Protein AF-A0A923PRS3-F1 (afdb_monomer_lite)

Sequence (356 aa):
NDYSNHDASLDAAHVAHFEGTARYLQSLGAPLGGLGLQAHISANPSPPANVVAVLDRYAALGLPVRITEFDVNTDDEELQADYTRDFLIALYSHPTVVGCQLWGFWENAHWIPKAASYRADWSEKPNARAYKALVLDQWRTRATGVTDGQGTWRARGFHGDYLATIEYNGQKFEQTFSLRAGVPAPIIRVPLTAPRLVNLSTRAAAGTGDATLIPGFVIDGAGPKRVLLRGVGRASRPSVLRAPSLAWSSLFAAATVASLPPIAAGTPAPRRRRRRSRVRRGSPARFPSRAAAGTVRSSFPSSPAPTLRPSRRSTVARASRSWKPTNSIKPAPRGCGISRRAHASGPARRWRFPDS

Radius of gyration: 38.93 Å; chains: 1; bounding box: 80×84×104 Å

Foldseek 3Di:
DDEPLQACVVPVPVVVVLLVVLVVCVVVVHPDQAAEYQAAAEQDGDQLVRSLVSLVVCVVSVHAYEHDAHFHQHPPLVCRQVCLLRNVVSLVPRPSYPYHDHNEAEQVPHPRSSRHQAYPVRDGTNNVVSCCCVPVNVQADDDDDAADPVRDDDDDHHFDKDWDWDDDPNDIDIDIDTDDPPDPDDDDDDPPDDDDDPDDDDDDDAADDVRHDDDDDDDDDDDDDDDDDDDDDDPDDPDGDPDDDDDDDDPDDPDDDDDDDDDPDDDDDDDDDPDDDDDDDDDDDDDDDDDDDDDDDDDDDDDDDDDDDDDDDDDDDDDDDDDDDDDDDDDDDDDDDDDDDDDDDPDDDDDDDDDD

Secondary structure (DSSP, 8-state):
-BSS-S-HHHHHHHHHHHHHHHHHHHHTT-----EEE--EE-SSPPPHHHHHHHHHHHHTTT--EEEEEEEE--S-HHHHHHHHHHHHHHHHH-TTEEEEEES-SBGGG-SSGGG-SB-TT-PBPHHHHHHIIIIIIITS--------TTS-------SEEEEEEEEETTEEEEEEEEE-TTSPPP-------PPP-----------SGGG---------SSS-------------STTS-SS-------SSTT---PPPPP---PPPPP------PPPPP-----------------------PPP--------------------------------------PPP--PPPPP-

pLDDT: mean 71.84, std 29.03, range [22.41, 98.81]

Structure (mmCIF, N/CA/C/O backbone):
data_AF-A0A923PRS3-F1
#
_entry.id   AF-A0A923PRS3-F1
#
loop_
_atom_site.group_PDB
_atom_site.id
_atom_site.type_symbol
_atom_site.label_atom_id
_atom_site.l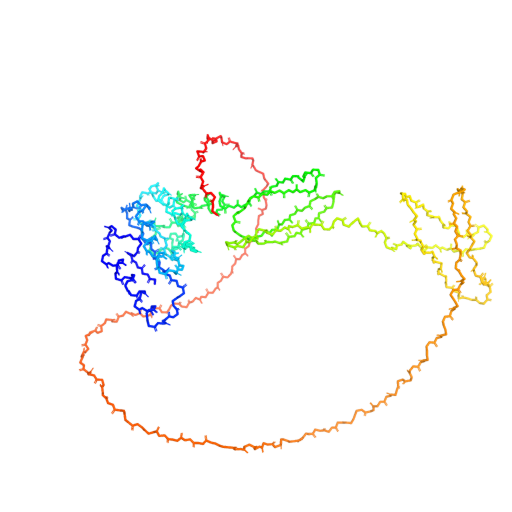abel_alt_id
_atom_site.label_comp_id
_atom_site.label_asym_id
_atom_site.label_entity_id
_atom_site.label_seq_id
_atom_site.pdbx_PDB_ins_code
_atom_site.Cartn_x
_atom_site.Cartn_y
_atom_site.Cartn_z
_atom_site.occupancy
_atom_site.B_iso_or_equiv
_atom_site.auth_seq_id
_atom_site.auth_comp_id
_atom_site.auth_asym_id
_atom_site.auth_atom_id
_atom_site.pdbx_PDB_model_num
ATOM 1 N N . ASN A 1 1 ? 10.122 -11.173 -11.405 1.00 97.19 1 ASN A N 1
ATOM 2 C CA . ASN A 1 1 ? 10.521 -9.826 -10.961 1.00 97.19 1 ASN A CA 1
ATOM 3 C C . ASN A 1 1 ? 11.437 -9.306 -12.034 1.00 97.19 1 ASN A C 1
ATOM 5 O O . ASN A 1 1 ? 12.369 -10.039 -12.337 1.00 97.19 1 ASN A O 1
ATOM 9 N N . ASP A 1 2 ? 11.139 -8.162 -12.635 1.00 97.12 2 ASP A N 1
ATOM 10 C CA . ASP A 1 2 ? 11.965 -7.627 -13.722 1.00 97.12 2 ASP A CA 1
ATOM 11 C C . ASP A 1 2 ? 11.939 -6.094 -13.764 1.00 97.12 2 ASP A C 1
ATOM 13 O O . ASP A 1 2 ? 11.055 -5.473 -13.160 1.00 97.12 2 ASP A O 1
ATOM 17 N N . TYR A 1 3 ? 12.914 -5.503 -14.456 1.00 93.88 3 TYR A N 1
ATOM 18 C CA . TYR A 1 3 ? 12.959 -4.071 -14.772 1.00 93.88 3 TYR A CA 1
ATOM 19 C C . TYR A 1 3 ? 12.203 -3.775 -16.072 1.00 93.88 3 TYR A C 1
ATOM 21 O O . TYR A 1 3 ? 11.805 -4.685 -16.785 1.00 93.88 3 TYR A O 1
ATOM 29 N N . SER A 1 4 ? 11.949 -2.493 -16.367 1.00 92.38 4 SER A N 1
ATOM 30 C CA . SER A 1 4 ? 11.306 -2.017 -17.614 1.00 92.38 4 SER A CA 1
ATOM 31 C C . SER A 1 4 ? 9.963 -2.665 -17.997 1.00 92.38 4 SER A C 1
ATOM 33 O O . SER A 1 4 ? 9.430 -2.421 -19.071 1.00 92.38 4 SER A O 1
ATOM 35 N N . ASN A 1 5 ? 9.358 -3.443 -17.104 1.00 96.25 5 ASN A N 1
ATOM 36 C CA . ASN A 1 5 ? 8.111 -4.166 -17.330 1.00 96.25 5 ASN A CA 1
ATOM 37 C C . ASN A 1 5 ? 6.885 -3.442 -16.743 1.00 96.25 5 ASN A C 1
ATOM 39 O O . ASN A 1 5 ? 5.822 -4.049 -16.628 1.00 96.25 5 ASN A O 1
ATOM 43 N N . HIS A 1 6 ? 7.043 -2.177 -16.344 1.00 94.88 6 HIS A N 1
ATOM 44 C CA . HIS A 1 6 ? 6.021 -1.342 -15.704 1.00 94.88 6 HIS A CA 1
ATOM 45 C C . HIS A 1 6 ? 5.465 -0.249 -16.628 1.00 94.88 6 HIS A C 1
ATOM 47 O O . HIS A 1 6 ? 4.501 0.405 -16.251 1.00 94.88 6 HIS A O 1
ATOM 53 N N . ASP A 1 7 ? 6.044 -0.050 -17.817 1.00 94.94 7 ASP A N 1
ATOM 54 C CA . ASP A 1 7 ? 5.587 0.941 -18.795 1.00 94.94 7 ASP A CA 1
ATOM 55 C C . ASP A 1 7 ? 5.865 0.472 -20.234 1.00 94.94 7 ASP A C 1
ATOM 57 O O . ASP A 1 7 ? 7.005 0.435 -20.698 1.00 94.94 7 ASP A O 1
ATOM 61 N N . ALA A 1 8 ? 4.799 0.147 -20.966 1.00 94.31 8 ALA A N 1
ATOM 62 C CA . ALA A 1 8 ? 4.892 -0.311 -22.350 1.00 94.31 8 ALA A CA 1
ATOM 63 C C . ALA A 1 8 ? 5.235 0.808 -23.349 1.00 94.31 8 ALA A C 1
ATOM 65 O O . ALA A 1 8 ? 5.623 0.506 -24.472 1.00 94.31 8 ALA A O 1
ATOM 66 N N . SER A 1 9 ? 5.102 2.084 -22.977 1.00 93.31 9 SER A N 1
ATOM 67 C CA . SER A 1 9 ? 5.490 3.203 -23.848 1.00 93.31 9 SER A CA 1
ATOM 68 C C . SER A 1 9 ? 7.008 3.352 -23.977 1.00 93.31 9 SER A C 1
ATOM 70 O O . SER A 1 9 ? 7.482 3.878 -24.982 1.00 93.31 9 SER A O 1
ATOM 72 N N . LEU A 1 10 ? 7.763 2.856 -22.990 1.00 90.94 10 LEU A N 1
ATOM 73 C CA . LEU A 1 10 ? 9.226 2.865 -22.990 1.00 90.94 10 LEU A CA 1
ATOM 74 C C . LEU A 1 10 ? 9.809 1.570 -23.562 1.00 90.94 10 LEU A C 1
ATOM 76 O O . LEU A 1 10 ? 10.793 1.623 -24.296 1.00 90.94 10 LEU A O 1
ATOM 80 N N . ASP A 1 11 ? 9.208 0.417 -23.245 1.00 93.69 11 ASP A N 1
ATOM 81 C CA . ASP A 1 11 ? 9.683 -0.888 -23.718 1.00 93.69 11 ASP A CA 1
ATOM 82 C C . ASP A 1 11 ? 8.534 -1.894 -23.923 1.00 93.69 11 ASP A C 1
ATOM 84 O O . ASP A 1 11 ? 8.330 -2.852 -23.169 1.00 93.69 11 ASP A O 1
ATOM 88 N N . ALA A 1 12 ? 7.745 -1.669 -24.977 1.00 96.75 12 ALA A N 1
ATOM 89 C CA . ALA A 1 12 ? 6.616 -2.532 -25.329 1.00 96.75 12 ALA A CA 1
ATOM 90 C C . ALA A 1 12 ? 7.031 -3.997 -25.549 1.00 96.75 12 ALA A C 1
ATOM 92 O O . ALA A 1 12 ? 6.284 -4.914 -25.198 1.00 96.75 12 ALA A O 1
ATOM 93 N N . ALA A 1 13 ? 8.213 -4.219 -26.136 1.00 97.75 13 ALA A N 1
ATOM 94 C CA . ALA A 1 13 ? 8.717 -5.554 -26.435 1.00 97.75 13 ALA A CA 1
ATOM 95 C C . ALA A 1 13 ? 9.037 -6.322 -25.149 1.00 97.75 13 ALA A C 1
ATOM 97 O O . ALA A 1 13 ? 8.646 -7.484 -25.021 1.00 97.75 13 ALA A O 1
ATOM 98 N N . HIS A 1 14 ? 9.681 -5.672 -24.177 1.00 97.56 14 HIS A N 1
ATOM 99 C CA . HIS A 1 14 ? 9.992 -6.288 -22.894 1.00 97.56 14 HIS A CA 1
ATOM 100 C C . HIS A 1 14 ? 8.732 -6.563 -22.062 1.00 97.56 14 HIS A C 1
ATOM 102 O O . HIS A 1 14 ? 8.579 -7.668 -21.541 1.00 97.56 14 HIS A O 1
ATOM 108 N N . VAL A 1 15 ? 7.773 -5.628 -22.012 1.00 98.06 15 VAL A N 1
ATOM 109 C CA . VAL A 1 15 ? 6.460 -5.853 -21.367 1.00 98.06 15 VAL A CA 1
ATOM 110 C C . VAL A 1 15 ? 5.739 -7.061 -21.978 1.00 98.06 15 VAL A C 1
ATOM 112 O O . VAL A 1 15 ? 5.260 -7.937 -21.253 1.00 98.06 15 VAL A O 1
ATOM 115 N N . ALA A 1 16 ? 5.690 -7.152 -23.311 1.00 98.12 16 ALA A N 1
ATOM 116 C CA . ALA A 1 16 ? 5.064 -8.277 -24.002 1.00 98.12 16 ALA A CA 1
ATOM 117 C C . ALA A 1 16 ? 5.805 -9.600 -23.748 1.00 98.12 16 ALA A C 1
ATOM 119 O O . ALA A 1 16 ? 5.168 -10.637 -23.554 1.00 98.12 16 ALA A O 1
ATOM 120 N N . HIS A 1 17 ? 7.139 -9.575 -23.713 1.00 98.38 17 HIS A N 1
ATOM 121 C CA . HIS A 1 17 ? 7.952 -10.750 -23.411 1.00 98.38 17 HIS A CA 1
ATOM 122 C C . HIS A 1 17 ? 7.736 -11.249 -21.975 1.00 98.38 17 HIS A C 1
ATOM 124 O O . HIS A 1 17 ? 7.559 -12.452 -21.758 1.00 98.38 17 HIS A O 1
ATOM 130 N N . PHE A 1 18 ? 7.694 -10.338 -21.001 1.00 98.56 18 PHE A N 1
ATOM 131 C CA . PHE A 1 18 ? 7.433 -10.653 -19.598 1.00 98.56 18 PHE A CA 1
ATOM 132 C C . PHE A 1 18 ? 6.049 -11.295 -19.417 1.00 98.56 18 PHE A C 1
ATOM 134 O O . PHE A 1 18 ? 5.923 -12.352 -18.793 1.00 98.56 18 PHE A O 1
ATOM 141 N N . GLU A 1 19 ? 5.013 -10.715 -20.033 1.00 98.19 19 GLU A N 1
ATOM 142 C CA . GLU A 1 19 ? 3.663 -11.285 -20.029 1.00 98.19 19 GLU A CA 1
ATOM 143 C C . GLU A 1 19 ? 3.611 -12.660 -20.709 1.00 98.19 19 GLU A C 1
ATOM 145 O O . GLU A 1 19 ? 3.045 -13.607 -20.160 1.00 98.19 19 GLU A O 1
ATOM 150 N N . GLY A 1 20 ? 4.212 -12.788 -21.896 1.00 98.31 20 GLY A N 1
ATOM 151 C CA . GLY A 1 20 ? 4.251 -14.040 -22.650 1.00 98.31 20 GLY A CA 1
ATOM 152 C C . GLY A 1 20 ? 4.929 -15.159 -21.863 1.00 98.31 20 GLY A C 1
ATOM 153 O O . GLY A 1 20 ? 4.434 -16.285 -21.833 1.00 98.31 20 GLY A O 1
ATOM 154 N N . THR A 1 21 ? 6.001 -14.830 -21.142 1.00 98.44 21 THR A N 1
ATOM 155 C CA . THR A 1 21 ? 6.686 -15.760 -20.238 1.00 98.44 21 THR A CA 1
ATOM 156 C C . THR A 1 21 ? 5.777 -16.196 -19.091 1.00 98.44 21 THR A C 1
ATOM 158 O O . THR A 1 21 ? 5.697 -17.388 -18.796 1.00 98.44 21 THR A O 1
ATOM 161 N N . ALA A 1 22 ? 5.036 -15.271 -18.471 1.00 98.19 22 ALA A N 1
ATOM 162 C CA . ALA A 1 22 ? 4.077 -15.618 -17.423 1.00 98.19 22 ALA A CA 1
ATOM 163 C C . ALA A 1 22 ? 2.973 -16.556 -17.945 1.00 98.19 22 ALA A C 1
ATOM 165 O O . ALA A 1 22 ? 2.691 -17.577 -17.314 1.00 98.19 22 ALA A O 1
ATOM 166 N N . ARG A 1 23 ? 2.408 -16.272 -19.129 1.00 98.25 23 ARG A N 1
ATOM 167 C CA . ARG A 1 23 ? 1.399 -17.135 -19.774 1.00 98.25 23 ARG A CA 1
ATOM 168 C C . ARG A 1 23 ? 1.949 -18.517 -20.109 1.00 98.25 23 ARG A C 1
ATOM 170 O O . ARG A 1 23 ? 1.272 -19.511 -19.867 1.00 98.25 23 ARG A O 1
ATOM 177 N N . TYR A 1 24 ? 3.169 -18.586 -20.638 1.00 98.44 24 TYR A N 1
ATOM 178 C CA . TYR A 1 24 ? 3.846 -19.846 -20.943 1.00 98.44 24 TYR A CA 1
ATOM 179 C C . TYR A 1 24 ? 4.050 -20.703 -19.687 1.00 98.44 24 TYR A C 1
ATOM 181 O O . TYR A 1 24 ? 3.777 -21.898 -19.684 1.00 98.44 24 TYR A O 1
ATOM 189 N N . LEU A 1 25 ? 4.471 -20.093 -18.580 1.00 98.25 25 LEU A N 1
ATOM 190 C CA . LEU A 1 25 ? 4.619 -20.807 -17.314 1.00 98.25 25 LEU A CA 1
ATOM 191 C C . LEU A 1 25 ? 3.262 -21.281 -16.766 1.00 98.25 25 LEU A C 1
ATOM 193 O O . LEU A 1 25 ? 3.157 -22.422 -16.318 1.00 98.25 25 LEU A O 1
ATOM 197 N N . GLN A 1 26 ? 2.212 -20.455 -16.848 1.00 97.69 26 GLN A N 1
ATOM 198 C CA . GLN A 1 26 ? 0.854 -20.861 -16.463 1.00 97.69 26 GLN A CA 1
ATOM 199 C C . GLN A 1 26 ? 0.325 -22.017 -17.322 1.00 97.69 26 GLN A C 1
ATOM 201 O O . GLN A 1 26 ? -0.286 -22.935 -16.778 1.00 97.69 26 GLN A O 1
ATOM 206 N N . SER A 1 27 ? 0.576 -22.017 -18.637 1.00 98.06 27 SER A N 1
ATOM 207 C CA . SER A 1 27 ? 0.103 -23.085 -19.530 1.00 98.06 27 SER A CA 1
ATOM 208 C C . SER A 1 27 ? 0.769 -24.435 -19.253 1.00 98.06 27 SER A C 1
ATOM 210 O O . SER A 1 27 ? 0.159 -25.477 -19.482 1.00 98.06 27 SER A O 1
ATOM 212 N N . LEU A 1 28 ? 1.981 -24.425 -18.692 1.00 98.31 28 LEU A N 1
ATOM 213 C CA . LEU A 1 28 ? 2.674 -25.617 -18.199 1.00 98.31 28 LEU A CA 1
ATOM 214 C C . LEU A 1 28 ? 2.292 -26.005 -16.758 1.00 98.31 28 LEU A C 1
ATOM 216 O O . LEU A 1 28 ? 2.852 -26.955 -16.213 1.00 98.31 28 LEU A O 1
ATOM 220 N N . GLY A 1 29 ? 1.362 -25.286 -16.122 1.00 97.56 29 GLY A N 1
ATOM 221 C CA . GLY A 1 29 ? 0.921 -25.554 -14.752 1.00 97.56 29 GLY A CA 1
ATOM 222 C C . GLY A 1 29 ? 1.908 -25.105 -13.670 1.00 97.56 29 GLY A C 1
ATOM 223 O O . GLY A 1 29 ? 1.841 -25.597 -12.542 1.00 97.56 29 GLY A O 1
ATOM 224 N N . ALA A 1 30 ? 2.834 -24.190 -13.979 1.00 97.88 30 ALA A N 1
ATOM 225 C CA . ALA A 1 30 ? 3.758 -23.662 -12.981 1.00 97.88 30 ALA A CA 1
ATOM 226 C C . ALA A 1 30 ? 3.004 -22.844 -11.908 1.00 97.88 30 ALA A C 1
ATOM 228 O O . ALA A 1 30 ? 2.142 -22.026 -12.248 1.00 97.88 30 ALA A O 1
ATOM 229 N N . PRO A 1 31 ? 3.343 -22.994 -10.614 1.00 96.75 31 PRO A N 1
ATOM 230 C CA . PRO A 1 31 ? 2.650 -22.314 -9.522 1.00 96.75 31 PRO A CA 1
ATOM 231 C C . PRO A 1 31 ? 3.129 -20.860 -9.369 1.00 96.75 31 PRO A C 1
ATOM 233 O O . PRO A 1 31 ? 3.818 -20.511 -8.408 1.00 96.75 31 PRO A O 1
ATOM 236 N N . LEU A 1 32 ? 2.794 -19.993 -10.327 1.00 96.88 32 LEU A N 1
ATOM 237 C CA . LEU A 1 32 ? 3.113 -18.568 -10.234 1.00 96.88 32 LEU A CA 1
ATOM 238 C C . LEU A 1 32 ? 2.287 -17.898 -9.131 1.00 96.88 32 LEU A C 1
ATOM 240 O O . LEU A 1 32 ? 1.062 -17.887 -9.177 1.00 96.88 32 LEU A O 1
ATOM 244 N N . GLY A 1 33 ? 2.974 -17.309 -8.150 1.00 96.31 33 GLY A N 1
ATOM 245 C CA . GLY A 1 33 ? 2.336 -16.609 -7.030 1.00 96.31 33 GLY A CA 1
ATOM 246 C C . GLY A 1 33 ? 2.048 -15.126 -7.275 1.00 96.31 33 GLY A C 1
ATOM 247 O O . GLY A 1 33 ? 1.329 -14.521 -6.487 1.00 96.31 33 GLY A O 1
ATOM 248 N N . GLY A 1 34 ? 2.618 -14.522 -8.322 1.00 97.56 34 GLY A N 1
ATOM 249 C CA . GLY A 1 34 ? 2.466 -13.096 -8.608 1.00 97.56 34 GLY A CA 1
ATOM 250 C C . GLY A 1 34 ? 3.504 -12.552 -9.586 1.00 97.56 34 GLY A C 1
ATOM 251 O O . GLY A 1 34 ? 4.453 -13.243 -9.964 1.00 97.56 34 GLY A O 1
ATOM 252 N N . LEU A 1 35 ? 3.328 -11.291 -9.970 1.00 98.50 35 LEU A N 1
ATOM 253 C CA . LEU A 1 35 ? 4.202 -10.557 -10.882 1.00 98.50 35 LEU A CA 1
ATOM 254 C C . LEU A 1 35 ? 4.944 -9.463 -10.111 1.00 98.50 35 LEU A C 1
ATOM 256 O O . LEU A 1 35 ? 4.343 -8.716 -9.342 1.00 98.50 35 LEU A O 1
ATOM 260 N N . GLY A 1 36 ? 6.259 -9.384 -10.310 1.00 98.44 36 GLY A N 1
ATOM 261 C CA . GLY A 1 36 ? 7.111 -8.366 -9.693 1.00 98.44 36 GLY A CA 1
ATOM 262 C C . GLY A 1 36 ? 7.570 -7.351 -10.729 1.00 98.44 36 GLY A C 1
ATOM 263 O O . GLY A 1 36 ? 8.185 -7.748 -11.723 1.00 98.44 36 GLY A O 1
ATOM 264 N N . LEU A 1 37 ? 7.274 -6.080 -10.484 1.00 98.31 37 LEU A N 1
ATOM 265 C CA . LEU A 1 37 ? 7.718 -4.948 -11.290 1.00 98.31 37 LEU A CA 1
ATOM 266 C C . LEU A 1 37 ? 8.675 -4.134 -10.423 1.00 98.31 37 LEU A C 1
ATOM 268 O O . LEU A 1 37 ? 8.259 -3.619 -9.384 1.00 98.31 37 LEU A O 1
ATOM 272 N N . GLN A 1 38 ? 9.938 -4.017 -10.830 1.00 97.69 38 GLN A N 1
ATOM 273 C CA . GLN A 1 38 ? 10.924 -3.269 -10.045 1.00 97.69 38 GLN A CA 1
ATOM 274 C C . GLN A 1 38 ? 10.532 -1.797 -9.924 1.00 97.69 38 GLN A C 1
ATOM 276 O O . GLN A 1 38 ? 10.493 -1.266 -8.822 1.00 97.69 38 GLN A O 1
ATOM 281 N N . ALA A 1 39 ? 10.121 -1.188 -11.041 1.00 97.12 39 ALA A N 1
ATOM 282 C CA . ALA A 1 39 ? 9.738 0.222 -11.126 1.00 97.12 39 ALA A CA 1
ATOM 283 C C . ALA A 1 39 ? 10.853 1.197 -10.701 1.00 97.12 39 ALA A C 1
ATOM 285 O O . ALA A 1 39 ? 10.609 2.155 -9.972 1.00 97.12 39 ALA A O 1
ATOM 286 N N . HIS A 1 40 ? 12.066 0.971 -11.207 1.00 96.81 40 HIS A N 1
ATOM 287 C CA . HIS A 1 40 ? 13.117 1.985 -11.211 1.00 96.81 40 HIS A CA 1
ATOM 288 C C . HIS A 1 40 ? 12.779 3.075 -12.226 1.00 96.81 40 HIS A C 1
ATOM 290 O O . HIS A 1 40 ? 12.839 2.847 -13.437 1.00 96.81 40 HIS A O 1
ATOM 296 N N . ILE A 1 41 ? 12.402 4.254 -11.738 1.00 96.50 41 ILE A N 1
ATOM 297 C CA . ILE A 1 41 ? 11.946 5.357 -12.581 1.00 96.50 41 ILE A CA 1
ATOM 298 C C . ILE A 1 41 ? 13.127 6.253 -12.941 1.00 96.50 41 ILE A C 1
ATOM 300 O O . ILE A 1 41 ? 13.915 6.661 -12.085 1.00 96.50 41 ILE A O 1
ATOM 304 N N . SER A 1 42 ? 13.255 6.569 -14.228 1.00 92.94 42 SER A N 1
ATOM 305 C CA . SER A 1 42 ? 14.331 7.423 -14.734 1.00 92.94 42 SER A CA 1
ATOM 306 C C . SER A 1 42 ? 14.119 8.909 -14.399 1.00 92.94 42 SER A C 1
ATOM 308 O O . SER A 1 42 ? 13.081 9.302 -13.867 1.00 92.94 42 SER A O 1
ATOM 310 N N . ALA A 1 43 ? 15.089 9.751 -14.765 1.00 92.25 43 ALA A N 1
ATOM 311 C CA . ALA A 1 43 ? 14.998 11.205 -14.605 1.00 92.25 43 ALA A CA 1
ATOM 312 C C . ALA A 1 43 ? 13.846 11.842 -15.403 1.00 92.25 43 ALA A C 1
ATOM 314 O O . ALA A 1 43 ? 13.393 12.927 -15.049 1.00 92.25 43 ALA A O 1
ATOM 315 N N . ASN A 1 44 ? 13.363 11.156 -16.445 1.00 90.19 44 ASN A N 1
ATOM 316 C CA . ASN A 1 44 ? 12.240 11.572 -17.278 1.00 90.19 44 ASN A CA 1
ATOM 317 C C . ASN A 1 44 ? 11.083 10.585 -17.069 1.00 90.19 44 ASN A C 1
ATOM 319 O O . ASN A 1 44 ? 10.936 9.638 -17.847 1.00 90.19 44 ASN A O 1
ATOM 323 N N . PRO A 1 45 ? 10.313 10.729 -15.981 1.00 91.75 45 PRO A N 1
ATOM 324 C CA . PRO A 1 45 ? 9.271 9.777 -15.653 1.00 91.75 45 PRO A CA 1
ATOM 325 C C . PRO A 1 45 ? 8.102 9.863 -16.642 1.00 91.75 45 PRO A C 1
ATOM 327 O O . PRO A 1 45 ? 7.560 10.940 -16.894 1.00 91.75 45 PRO A O 1
ATOM 330 N N . SER A 1 46 ? 7.662 8.716 -17.155 1.00 91.38 46 SER A N 1
ATOM 331 C CA . SER A 1 46 ? 6.408 8.625 -17.904 1.00 91.38 46 SER A CA 1
ATOM 332 C C . SER A 1 46 ? 5.197 8.841 -16.996 1.00 91.38 46 SER A C 1
ATOM 334 O O . SER A 1 46 ? 5.253 8.460 -15.823 1.00 91.38 46 SER A O 1
ATOM 336 N N . PRO A 1 47 ? 4.066 9.356 -17.512 1.00 94.81 47 PRO A N 1
ATOM 337 C CA . PRO A 1 47 ? 2.851 9.540 -16.725 1.00 94.81 47 PRO A CA 1
ATOM 338 C C . PRO A 1 47 ? 2.421 8.254 -15.994 1.00 94.81 47 PRO A C 1
ATOM 340 O O . PRO A 1 47 ? 2.405 7.189 -16.616 1.00 94.81 47 PRO A O 1
ATOM 343 N N . PRO A 1 48 ? 1.977 8.322 -14.722 1.00 96.19 48 PRO A N 1
ATOM 344 C CA . PRO A 1 48 ? 1.502 7.142 -13.989 1.00 96.19 48 PRO A CA 1
ATOM 345 C C . PRO A 1 48 ? 0.360 6.383 -14.685 1.00 96.19 48 PRO A C 1
ATOM 347 O O . PRO A 1 48 ? 0.195 5.187 -14.468 1.00 96.19 48 PRO A O 1
ATOM 350 N N . ALA A 1 49 ? -0.397 7.044 -15.567 1.00 96.69 49 ALA A N 1
ATOM 351 C CA . ALA A 1 49 ? -1.414 6.404 -16.401 1.00 96.69 49 ALA A CA 1
ATOM 352 C C . ALA A 1 49 ? -0.849 5.282 -17.296 1.00 96.69 49 ALA A C 1
ATOM 354 O O . ALA A 1 49 ? -1.529 4.284 -17.521 1.00 96.69 49 ALA A O 1
ATOM 355 N N . ASN A 1 50 ? 0.402 5.396 -17.755 1.00 96.81 50 ASN A N 1
ATOM 356 C CA . ASN A 1 50 ? 1.046 4.344 -18.543 1.00 96.81 50 ASN A CA 1
ATOM 357 C C . ASN A 1 50 ? 1.288 3.087 -17.697 1.00 96.81 50 ASN A C 1
ATOM 359 O O . ASN A 1 50 ? 1.117 1.966 -18.173 1.00 96.81 50 ASN A O 1
ATOM 363 N N . VAL A 1 51 ? 1.624 3.281 -16.419 1.00 96.38 51 VAL A N 1
ATOM 364 C CA . VAL A 1 51 ? 1.789 2.193 -15.450 1.00 96.38 51 VAL A CA 1
ATOM 365 C C . VAL A 1 51 ? 0.450 1.516 -15.191 1.00 96.38 51 VAL A C 1
ATOM 367 O O . VAL A 1 51 ? 0.375 0.292 -15.221 1.00 96.38 51 VAL A O 1
ATOM 370 N N . VAL A 1 52 ? -0.625 2.294 -15.019 1.00 97.94 52 VAL A N 1
ATOM 371 C CA . VAL A 1 52 ? -1.991 1.755 -14.886 1.00 97.94 52 VAL A CA 1
ATOM 372 C C . VAL A 1 52 ? -2.369 0.903 -16.099 1.00 97.94 52 VAL A C 1
ATOM 374 O O . VAL A 1 52 ? -2.817 -0.222 -15.915 1.00 97.94 52 VAL A O 1
ATOM 377 N N . ALA A 1 53 ? -2.086 1.355 -17.323 1.00 97.88 53 ALA A N 1
ATOM 378 C CA . ALA A 1 53 ? -2.371 0.574 -18.529 1.00 97.88 53 ALA A CA 1
ATOM 379 C C . ALA A 1 53 ? -1.612 -0.771 -18.576 1.00 97.88 53 ALA A C 1
ATOM 381 O O . ALA A 1 53 ? -2.138 -1.779 -19.054 1.00 97.88 53 ALA A O 1
ATOM 382 N N . VAL A 1 54 ? -0.378 -0.821 -18.061 1.00 97.81 54 VAL A N 1
ATOM 383 C CA . VAL A 1 54 ? 0.371 -2.082 -17.917 1.00 97.81 54 VAL A CA 1
ATOM 384 C C . VAL A 1 54 ? -0.219 -2.964 -16.812 1.00 97.81 54 VAL A C 1
ATOM 386 O O . VAL A 1 54 ? -0.290 -4.183 -16.975 1.00 97.81 54 VAL A O 1
ATOM 389 N N . LEU A 1 55 ? -0.685 -2.378 -15.707 1.00 98.06 55 LEU A N 1
ATOM 390 C CA . LEU A 1 55 ? -1.375 -3.119 -14.650 1.00 98.06 55 LEU A CA 1
ATOM 391 C C . LEU A 1 55 ? -2.692 -3.733 -15.148 1.00 98.06 55 LEU A C 1
ATOM 393 O O . LEU A 1 55 ? -2.939 -4.905 -14.858 1.00 98.06 55 LEU A O 1
ATOM 397 N N . ASP A 1 56 ? -3.472 -3.002 -15.951 1.00 98.00 56 ASP A N 1
ATOM 398 C CA . ASP A 1 56 ? -4.688 -3.500 -16.607 1.00 98.00 56 ASP A CA 1
ATOM 399 C C . ASP A 1 56 ? -4.362 -4.687 -17.526 1.00 98.00 56 ASP A C 1
ATOM 401 O O . ASP A 1 56 ? -5.025 -5.727 -17.495 1.00 98.00 56 ASP A O 1
ATOM 405 N N . ARG A 1 57 ? -3.277 -4.576 -18.304 1.00 97.44 57 ARG A N 1
ATOM 406 C CA . ARG A 1 57 ? -2.777 -5.663 -19.156 1.00 97.44 57 ARG A CA 1
ATOM 407 C C . ARG A 1 57 ? -2.428 -6.910 -18.340 1.00 97.44 57 ARG A C 1
ATOM 409 O O . ARG A 1 57 ? -2.821 -8.018 -18.703 1.00 97.44 57 ARG A O 1
ATOM 416 N N . TYR A 1 58 ? -1.714 -6.749 -17.228 1.00 98.06 58 TYR A N 1
ATOM 417 C CA . TYR A 1 58 ? -1.340 -7.866 -16.358 1.00 98.06 58 TYR A CA 1
ATOM 418 C C . TYR A 1 58 ? -2.506 -8.423 -15.535 1.00 98.06 58 TYR A C 1
ATOM 420 O O . TYR A 1 58 ? -2.457 -9.592 -15.146 1.00 98.06 58 TYR A O 1
ATOM 428 N N . ALA A 1 59 ? -3.581 -7.660 -15.318 1.00 97.31 59 ALA A N 1
ATOM 429 C CA . ALA A 1 59 ? -4.780 -8.148 -14.639 1.00 97.31 59 ALA A CA 1
ATOM 430 C C . ALA A 1 59 ? -5.400 -9.365 -15.343 1.00 97.31 59 ALA A C 1
ATOM 432 O O . ALA A 1 59 ? -5.899 -10.275 -14.681 1.00 97.31 59 ALA A O 1
ATOM 433 N N . ALA A 1 60 ? -5.271 -9.444 -16.672 1.00 96.25 60 ALA A N 1
ATOM 434 C CA . ALA A 1 60 ? -5.722 -10.578 -17.477 1.00 96.25 60 ALA A CA 1
ATOM 435 C C . ALA A 1 60 ? -5.006 -11.909 -17.162 1.00 96.25 60 ALA A C 1
ATOM 437 O O . ALA A 1 60 ? -5.415 -12.957 -17.662 1.00 96.25 60 ALA A O 1
ATOM 438 N N . LEU A 1 61 ? -3.929 -11.889 -16.368 1.00 97.12 61 LEU A N 1
ATOM 439 C CA . LEU A 1 61 ? -3.226 -13.090 -15.907 1.00 97.12 61 LEU A CA 1
ATOM 440 C C . LEU A 1 61 ? -3.819 -13.670 -14.615 1.00 97.12 61 LEU A C 1
ATOM 442 O O . LEU A 1 61 ? -3.447 -14.778 -14.229 1.00 97.12 61 LEU A O 1
ATOM 446 N N . GLY A 1 62 ? -4.708 -12.935 -13.932 1.00 96.44 62 GLY A N 1
ATOM 447 C CA . GLY A 1 62 ? -5.296 -13.356 -12.656 1.00 96.44 62 GLY A CA 1
ATOM 448 C C . GLY A 1 62 ? -4.280 -13.471 -11.513 1.00 96.44 62 GLY A C 1
ATOM 449 O O . GLY A 1 62 ? -4.531 -14.168 -10.532 1.00 96.44 62 GLY A O 1
ATOM 450 N N . LEU A 1 63 ? -3.121 -12.820 -11.645 1.00 97.50 63 LEU A N 1
ATOM 451 C CA . LEU A 1 63 ? -2.029 -12.855 -10.675 1.00 97.50 63 LEU A CA 1
ATOM 452 C C . LEU A 1 63 ? -1.927 -11.520 -9.925 1.00 97.50 63 LEU A C 1
ATOM 454 O O . LEU A 1 63 ? -2.091 -10.463 -10.540 1.00 97.50 63 LEU A O 1
ATOM 458 N N . PRO A 1 64 ? -1.607 -11.535 -8.619 1.00 97.56 64 PRO A N 1
ATOM 459 C CA . PRO A 1 64 ? -1.329 -10.306 -7.895 1.00 97.56 64 PRO A CA 1
ATOM 460 C C . PRO A 1 64 ? -0.031 -9.670 -8.403 1.00 97.56 64 PRO A C 1
ATOM 462 O O . PRO A 1 64 ? 0.950 -10.359 -8.697 1.00 97.56 64 PRO A O 1
ATOM 465 N N . VAL A 1 65 ? -0.010 -8.343 -8.460 1.00 98.50 65 VAL A N 1
ATOM 466 C CA . VAL A 1 65 ? 1.151 -7.546 -8.857 1.00 98.50 65 VAL A CA 1
ATOM 467 C C . VAL A 1 65 ? 1.761 -6.890 -7.624 1.00 98.50 65 VAL A C 1
ATOM 469 O O . VAL A 1 65 ? 1.057 -6.330 -6.783 1.00 98.50 65 VAL A O 1
ATOM 472 N N . ARG A 1 66 ? 3.087 -6.930 -7.504 1.00 98.38 66 ARG A N 1
ATOM 473 C CA . ARG A 1 66 ? 3.831 -6.215 -6.467 1.00 98.38 66 ARG A CA 1
ATOM 474 C C . ARG A 1 66 ? 4.866 -5.313 -7.117 1.00 98.38 66 ARG A C 1
ATOM 476 O O . ARG A 1 66 ? 5.665 -5.782 -7.926 1.00 98.38 66 ARG A O 1
ATOM 483 N N . ILE A 1 67 ? 4.884 -4.051 -6.701 1.00 98.56 67 ILE A N 1
ATOM 484 C CA . ILE A 1 67 ? 6.025 -3.184 -6.977 1.00 98.56 67 ILE A CA 1
ATOM 485 C C . ILE A 1 67 ? 7.107 -3.491 -5.949 1.00 98.56 67 ILE A C 1
ATOM 487 O O . ILE A 1 67 ? 6.855 -3.451 -4.740 1.00 98.56 67 ILE A O 1
ATOM 491 N N . THR A 1 68 ? 8.282 -3.876 -6.422 1.00 98.44 68 THR A N 1
ATOM 492 C CA . THR A 1 68 ? 9.316 -4.510 -5.596 1.00 98.44 68 THR A CA 1
ATOM 493 C C . THR A 1 68 ? 10.472 -3.580 -5.254 1.00 98.44 68 THR A C 1
ATOM 495 O O . THR A 1 68 ? 11.066 -3.759 -4.192 1.00 98.44 68 THR A O 1
ATOM 498 N N . GLU A 1 69 ? 10.778 -2.597 -6.104 1.00 98.25 69 GLU A N 1
ATOM 499 C CA . GLU A 1 69 ? 12.034 -1.836 -6.040 1.00 98.25 69 GLU A CA 1
ATOM 500 C C . GLU A 1 69 ? 11.834 -0.353 -6.423 1.00 98.25 69 GLU A C 1
ATOM 502 O O . GLU A 1 69 ? 12.677 0.251 -7.076 1.00 98.25 69 GLU A O 1
ATOM 507 N N . PHE A 1 70 ? 10.712 0.255 -6.024 1.00 98.31 70 PHE A N 1
ATOM 508 C CA . PHE A 1 70 ? 10.372 1.614 -6.449 1.00 98.31 70 PHE A CA 1
ATOM 509 C C . PHE A 1 70 ? 11.403 2.641 -5.966 1.00 98.31 70 PHE A C 1
ATOM 511 O O . PHE A 1 70 ? 11.642 2.786 -4.762 1.00 98.31 70 PHE A O 1
ATOM 518 N N . ASP A 1 71 ? 11.956 3.390 -6.914 1.00 97.88 71 ASP A N 1
ATOM 519 C CA . ASP A 1 71 ? 12.749 4.593 -6.701 1.00 97.88 71 ASP A CA 1
ATOM 520 C C . ASP A 1 71 ? 12.639 5.527 -7.920 1.00 97.88 71 ASP A C 1
ATOM 522 O O . ASP A 1 71 ? 12.182 5.131 -8.992 1.00 97.88 71 ASP A O 1
ATOM 526 N N . VAL A 1 72 ? 12.993 6.805 -7.743 1.00 97.88 72 VAL A N 1
ATOM 527 C CA . VAL A 1 72 ? 12.910 7.821 -8.806 1.00 97.88 72 VAL A CA 1
ATOM 528 C C . VAL A 1 72 ? 14.245 8.546 -8.917 1.00 97.88 72 VAL A C 1
ATOM 530 O O . VAL A 1 72 ? 14.626 9.324 -8.039 1.00 97.88 72 VAL A O 1
ATOM 533 N N . ASN A 1 73 ? 14.965 8.278 -10.000 1.00 96.31 73 ASN A N 1
ATOM 534 C CA . ASN A 1 73 ? 16.321 8.746 -10.248 1.00 96.31 73 ASN A CA 1
ATOM 535 C C . ASN A 1 73 ? 16.332 10.116 -10.946 1.00 96.31 73 ASN A C 1
ATOM 537 O O . ASN A 1 73 ? 16.634 10.210 -12.133 1.00 96.31 73 ASN A O 1
ATOM 541 N N . THR A 1 74 ? 16.023 11.182 -10.209 1.00 96.44 74 THR A N 1
ATOM 542 C CA . THR A 1 74 ? 16.056 12.568 -10.710 1.00 96.44 74 THR A CA 1
ATOM 543 C C . THR A 1 74 ? 16.778 13.500 -9.733 1.00 96.44 74 THR A C 1
ATOM 545 O O . THR A 1 74 ? 16.848 13.209 -8.538 1.00 96.44 74 THR A O 1
ATOM 548 N N . ASP A 1 75 ? 17.336 14.597 -10.249 1.00 96.06 75 ASP A N 1
ATOM 549 C CA . ASP A 1 75 ? 17.907 15.691 -9.446 1.00 96.06 75 ASP A CA 1
ATOM 550 C C . ASP A 1 75 ? 16.849 16.747 -9.065 1.00 96.06 75 ASP A C 1
ATOM 552 O O . ASP A 1 75 ? 17.072 17.551 -8.163 1.00 96.06 75 ASP A O 1
ATOM 556 N N . ASP A 1 76 ? 15.684 16.731 -9.721 1.00 97.75 76 ASP A N 1
ATOM 557 C CA . ASP A 1 76 ? 14.547 17.586 -9.381 1.00 97.75 76 ASP A CA 1
ATOM 558 C C . ASP A 1 76 ? 13.747 16.956 -8.229 1.00 97.75 76 ASP A C 1
ATOM 560 O O . ASP A 1 76 ? 12.939 16.044 -8.422 1.00 97.75 76 ASP A O 1
ATOM 564 N N . GLU A 1 77 ? 14.001 17.417 -7.001 1.00 97.94 77 GLU A N 1
ATOM 565 C CA . GLU A 1 77 ? 13.351 16.877 -5.803 1.00 97.94 77 GLU A CA 1
ATOM 566 C C . GLU A 1 77 ? 11.831 17.120 -5.764 1.00 97.94 77 GLU A C 1
ATOM 568 O O . GLU A 1 77 ? 11.121 16.336 -5.128 1.00 97.94 77 GLU A O 1
ATOM 573 N N . GLU A 1 78 ? 11.316 18.161 -6.424 1.00 98.19 78 GLU A N 1
ATOM 574 C CA . GLU A 1 78 ? 9.873 18.435 -6.460 1.00 98.19 78 GLU A CA 1
ATOM 575 C C . GLU A 1 78 ? 9.182 17.511 -7.466 1.00 98.19 78 GLU A C 1
ATOM 577 O O . GLU A 1 78 ? 8.197 16.858 -7.112 1.00 98.19 78 GLU A O 1
ATOM 582 N N . LEU A 1 79 ? 9.767 17.315 -8.655 1.00 97.88 79 LEU A N 1
ATOM 583 C CA . LEU A 1 79 ? 9.328 16.270 -9.587 1.00 97.88 79 LEU A CA 1
ATOM 584 C C . LEU A 1 79 ? 9.371 14.888 -8.925 1.00 97.88 79 LEU A C 1
ATOM 586 O O . LEU A 1 79 ? 8.440 14.094 -9.069 1.00 97.88 79 LEU A O 1
ATOM 590 N N . GLN A 1 80 ? 10.429 14.596 -8.163 1.00 98.25 80 GLN A N 1
ATOM 591 C CA . GLN A 1 80 ? 10.540 13.353 -7.402 1.00 98.25 80 GLN A CA 1
ATOM 592 C C . GLN A 1 80 ? 9.372 13.187 -6.418 1.00 98.25 80 GLN A C 1
ATOM 594 O O . GLN A 1 80 ? 8.856 12.078 -6.252 1.00 98.25 80 GLN A O 1
ATOM 599 N N . ALA A 1 81 ? 8.955 14.270 -5.757 1.00 98.56 81 ALA A N 1
ATOM 600 C CA . ALA A 1 81 ? 7.856 14.271 -4.798 1.00 98.56 81 ALA A CA 1
ATOM 601 C C . ALA A 1 81 ? 6.499 14.055 -5.462 1.00 98.56 81 ALA A C 1
ATOM 603 O O . ALA A 1 81 ? 5.734 13.193 -5.021 1.00 98.56 81 ALA A O 1
ATOM 604 N N . ASP A 1 82 ? 6.224 14.821 -6.516 1.00 98.38 82 ASP A 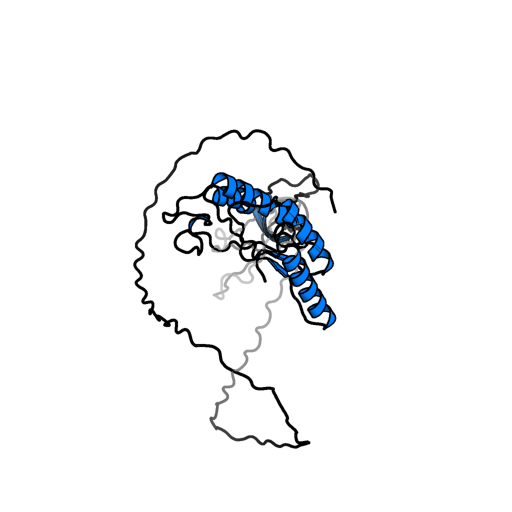N 1
ATOM 605 C CA . ASP A 1 82 ? 4.986 14.744 -7.280 1.00 98.38 82 ASP A CA 1
ATOM 606 C C . ASP A 1 82 ? 4.833 13.364 -7.913 1.00 98.38 82 ASP A C 1
ATOM 608 O O . ASP A 1 82 ? 3.798 12.718 -7.743 1.00 98.38 82 ASP A O 1
ATOM 612 N N . TYR A 1 83 ? 5.898 12.845 -8.528 1.00 98.38 83 TYR A N 1
ATOM 613 C CA . TYR A 1 83 ? 5.862 11.510 -9.105 1.00 98.38 83 TYR A CA 1
ATOM 614 C C . TYR A 1 83 ? 5.676 10.426 -8.043 1.00 98.38 83 TYR A C 1
ATOM 616 O O . TYR A 1 83 ? 4.859 9.529 -8.219 1.00 98.38 83 TYR A O 1
ATOM 624 N N . THR A 1 84 ? 6.370 10.523 -6.902 1.00 98.44 84 THR A N 1
ATOM 625 C CA . THR A 1 84 ? 6.174 9.595 -5.772 1.00 98.44 84 THR A CA 1
ATOM 626 C C . THR A 1 84 ? 4.720 9.592 -5.302 1.00 98.44 84 THR A C 1
ATOM 628 O O . THR A 1 84 ? 4.149 8.524 -5.084 1.00 98.44 84 THR A O 1
ATOM 631 N N . ARG A 1 85 ? 4.100 10.770 -5.160 1.00 98.44 85 ARG A N 1
ATOM 632 C CA . ARG A 1 85 ? 2.689 10.899 -4.780 1.00 98.44 85 ARG A CA 1
ATOM 633 C C . ARG A 1 85 ? 1.782 10.211 -5.801 1.00 98.44 85 ARG A C 1
ATOM 635 O O . ARG A 1 85 ? 0.977 9.362 -5.423 1.00 98.44 85 ARG A O 1
ATOM 642 N N . ASP A 1 86 ? 1.910 10.580 -7.070 1.00 98.50 86 ASP A N 1
ATOM 643 C CA . ASP A 1 86 ? 0.971 10.168 -8.113 1.00 98.50 86 ASP A CA 1
ATOM 644 C C . ASP A 1 86 ? 1.140 8.689 -8.474 1.00 98.50 86 ASP A C 1
ATOM 646 O O . ASP A 1 86 ? 0.149 7.983 -8.660 1.00 98.50 86 ASP A O 1
ATOM 650 N N . PHE A 1 87 ? 2.376 8.184 -8.471 1.00 98.38 87 PHE A N 1
ATOM 651 C CA . PHE A 1 87 ? 2.672 6.766 -8.650 1.00 98.38 87 PHE A CA 1
ATOM 652 C C . PHE A 1 87 ? 2.051 5.925 -7.529 1.00 98.38 87 PHE A C 1
ATOM 654 O O . PHE A 1 87 ? 1.322 4.978 -7.810 1.00 98.38 87 PHE A O 1
ATOM 661 N N . LEU A 1 88 ? 2.244 6.296 -6.256 1.00 98.19 88 LEU A N 1
ATOM 662 C CA . LEU A 1 88 ? 1.637 5.567 -5.137 1.00 98.19 88 LEU A CA 1
ATOM 663 C C . LEU A 1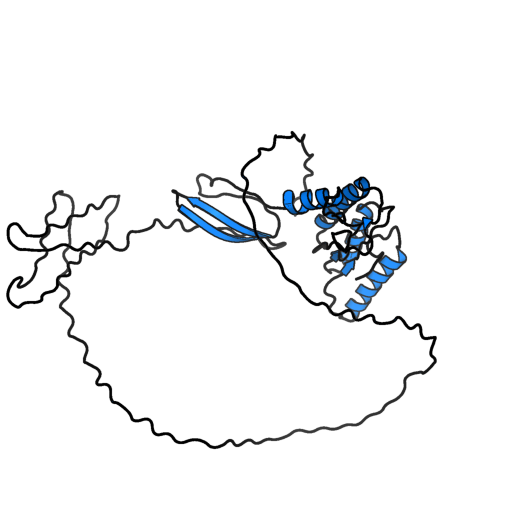 88 ? 0.102 5.587 -5.200 1.00 98.19 88 LEU A C 1
ATOM 665 O O . LEU A 1 88 ? -0.521 4.565 -4.915 1.00 98.19 88 LEU A O 1
ATOM 669 N N . ILE A 1 89 ? -0.513 6.715 -5.575 1.00 98.00 89 ILE A N 1
ATOM 670 C CA . ILE A 1 89 ? -1.971 6.808 -5.765 1.00 98.00 89 ILE A CA 1
ATOM 671 C C . ILE A 1 89 ? -2.430 5.874 -6.889 1.00 98.00 89 ILE A C 1
ATOM 673 O O . ILE A 1 89 ? -3.397 5.135 -6.700 1.00 98.00 89 ILE A O 1
ATOM 677 N N . ALA A 1 90 ? -1.732 5.874 -8.027 1.00 97.75 90 ALA A N 1
ATOM 678 C CA . ALA A 1 90 ? -2.044 5.007 -9.157 1.00 97.75 90 ALA A CA 1
ATOM 679 C C . ALA A 1 90 ? -1.999 3.528 -8.749 1.00 97.75 90 ALA A C 1
ATOM 681 O O . ALA A 1 90 ? -2.973 2.804 -8.952 1.00 97.75 90 ALA A O 1
ATOM 682 N N . LEU A 1 91 ? -0.929 3.101 -8.071 1.00 97.50 91 LEU A N 1
ATOM 683 C CA . LEU A 1 91 ? -0.822 1.745 -7.532 1.00 97.50 91 LEU A CA 1
ATOM 684 C C . LEU A 1 91 ? -1.956 1.410 -6.559 1.00 97.50 91 LEU A C 1
ATOM 686 O O . LEU A 1 91 ? -2.556 0.346 -6.661 1.00 97.50 91 LEU A O 1
ATOM 690 N N . TYR A 1 92 ? -2.253 2.314 -5.621 1.00 95.38 92 TYR A N 1
ATOM 691 C CA . TYR A 1 92 ? -3.294 2.110 -4.614 1.00 95.38 92 TYR A CA 1
ATOM 692 C C . TYR A 1 92 ? -4.694 1.976 -5.234 1.00 95.38 92 TYR A C 1
ATOM 694 O O . TYR A 1 92 ? -5.551 1.287 -4.686 1.00 95.38 92 TYR A O 1
ATOM 702 N N . SER A 1 93 ? -4.926 2.620 -6.381 1.00 95.12 93 SER A N 1
ATOM 703 C CA . SER A 1 93 ? -6.201 2.572 -7.101 1.00 95.12 93 SER A CA 1
ATOM 704 C C . SER A 1 93 ? -6.437 1.285 -7.897 1.00 95.12 93 SER A C 1
ATOM 706 O O . SER A 1 93 ? -7.571 1.036 -8.303 1.00 95.12 93 SER A O 1
ATOM 708 N N . HIS A 1 94 ? -5.408 0.458 -8.110 1.00 96.62 94 HIS A N 1
ATOM 709 C CA . HIS A 1 94 ? -5.505 -0.708 -8.982 1.00 96.62 94 HIS A CA 1
ATOM 710 C C . HIS A 1 94 ? -5.675 -2.017 -8.180 1.00 96.62 94 HIS A C 1
ATOM 712 O O . HIS A 1 94 ? -4.783 -2.388 -7.412 1.00 96.62 94 HIS A O 1
ATOM 718 N N . PRO A 1 95 ? -6.766 -2.787 -8.373 1.00 94.19 95 PRO A N 1
ATOM 719 C CA . PRO A 1 95 ? -7.131 -3.909 -7.497 1.00 94.19 95 PRO A CA 1
ATOM 720 C C . PRO A 1 95 ? -6.163 -5.099 -7.536 1.00 94.19 95 PRO A C 1
ATOM 722 O O . PRO A 1 95 ? -6.144 -5.905 -6.607 1.00 94.19 95 PRO A O 1
ATOM 725 N N . THR A 1 96 ? -5.355 -5.236 -8.590 1.00 95.38 96 THR A N 1
ATOM 726 C CA . THR A 1 96 ? -4.351 -6.312 -8.675 1.00 95.38 96 THR A CA 1
ATOM 727 C C . THR A 1 96 ? -3.092 -6.021 -7.866 1.00 95.38 96 THR A C 1
ATOM 729 O O . THR A 1 96 ? -2.313 -6.943 -7.618 1.00 95.38 96 THR A O 1
ATOM 732 N N . VAL A 1 97 ? -2.866 -4.769 -7.457 1.00 97.44 97 VAL A N 1
ATOM 733 C CA . VAL A 1 97 ? -1.648 -4.386 -6.746 1.00 97.44 97 VAL A CA 1
ATOM 734 C C . VAL A 1 97 ? -1.783 -4.732 -5.269 1.00 97.44 97 VAL A C 1
ATOM 736 O O . VAL A 1 97 ? -2.634 -4.211 -4.555 1.00 97.44 97 VAL A O 1
ATOM 739 N N . VAL A 1 98 ? -0.896 -5.600 -4.782 1.00 95.69 98 VAL A N 1
ATOM 740 C CA . VAL A 1 98 ? -0.905 -6.076 -3.386 1.00 95.69 98 VAL A CA 1
ATOM 741 C C . VAL A 1 98 ? 0.151 -5.408 -2.507 1.00 95.69 98 VAL A C 1
ATOM 743 O O . VAL A 1 98 ? 0.234 -5.681 -1.309 1.00 95.69 98 VAL A O 1
ATOM 746 N N . GLY A 1 99 ? 0.986 -4.540 -3.079 1.00 95.25 99 GLY A N 1
ATOM 747 C CA . GLY A 1 99 ? 1.950 -3.757 -2.316 1.00 95.25 99 GLY A CA 1
ATOM 748 C C . GLY A 1 99 ? 2.997 -3.055 -3.171 1.00 95.25 99 GLY A C 1
ATOM 749 O O . GLY A 1 99 ? 3.247 -3.427 -4.317 1.00 95.25 99 GLY A O 1
ATOM 750 N N . CYS A 1 100 ? 3.633 -2.063 -2.553 1.00 97.19 100 CYS A N 1
ATOM 751 C CA . CYS A 1 100 ? 4.765 -1.327 -3.094 1.00 97.19 100 CYS A CA 1
ATOM 752 C C . CYS A 1 100 ? 5.901 -1.323 -2.073 1.00 97.19 100 CYS A C 1
ATOM 754 O O . CYS A 1 100 ? 5.676 -1.070 -0.888 1.00 97.19 100 CYS A O 1
ATOM 756 N N . GLN A 1 101 ? 7.114 -1.598 -2.533 1.00 97.25 101 GLN A N 1
ATOM 757 C CA . GLN A 1 101 ? 8.333 -1.550 -1.741 1.00 97.25 101 GLN A CA 1
ATOM 758 C C . GLN A 1 101 ? 9.291 -0.521 -2.341 1.00 97.25 101 GLN A C 1
ATOM 760 O O . GLN A 1 101 ? 9.491 -0.507 -3.549 1.00 97.25 101 GLN A O 1
ATOM 765 N N . LEU A 1 102 ? 9.858 0.332 -1.484 1.00 97.31 102 LEU A N 1
ATOM 766 C CA . LEU A 1 102 ? 10.904 1.284 -1.864 1.00 97.31 102 LEU A CA 1
ATOM 767 C C . LEU A 1 102 ? 12.265 0.582 -1.890 1.00 97.31 102 LEU A C 1
ATOM 769 O O . LEU A 1 102 ? 12.554 -0.195 -0.970 1.00 97.31 102 LEU A O 1
ATOM 773 N N . TRP A 1 103 ? 13.123 0.891 -2.865 1.00 97.31 103 TRP A N 1
ATOM 774 C CA . TRP A 1 103 ? 14.458 0.279 -2.983 1.00 97.31 103 TRP A CA 1
ATOM 775 C C . TRP A 1 103 ? 15.550 0.978 -2.167 1.00 97.31 103 TRP A C 1
ATOM 777 O O . TRP A 1 103 ? 16.649 1.278 -2.625 1.00 97.31 103 TRP A O 1
ATOM 787 N N . GLY A 1 104 ? 15.237 1.187 -0.891 1.00 96.31 104 GLY A N 1
ATOM 788 C CA . GLY A 1 104 ? 16.050 1.961 0.033 1.00 96.31 104 GLY A CA 1
ATOM 789 C C . GLY A 1 104 ? 15.467 3.352 0.247 1.00 96.31 104 GLY A C 1
ATOM 790 O O . GLY A 1 104 ? 14.819 3.936 -0.612 1.00 96.31 104 GLY A O 1
ATOM 791 N N . PHE A 1 105 ? 15.676 3.895 1.440 1.00 96.62 105 PHE A N 1
ATOM 792 C CA . PHE A 1 105 ? 15.138 5.207 1.807 1.00 96.62 105 PHE A CA 1
ATOM 793 C C . PHE A 1 105 ? 16.216 6.180 2.280 1.00 96.62 105 PHE A C 1
ATOM 795 O O . PHE A 1 105 ? 15.922 7.365 2.383 1.00 96.62 105 PHE A O 1
ATOM 802 N N . TRP A 1 106 ? 17.435 5.714 2.562 1.00 98.44 106 TRP A N 1
ATOM 803 C CA . TRP A 1 106 ? 18.521 6.523 3.116 1.00 98.44 106 TRP A CA 1
ATOM 804 C C . TRP A 1 106 ? 19.701 6.592 2.152 1.00 98.44 106 TRP A C 1
ATOM 806 O O . TRP A 1 106 ? 20.208 5.559 1.722 1.00 98.44 106 TRP A O 1
ATOM 816 N N . GLU A 1 107 ? 20.140 7.811 1.847 1.00 98.25 107 GLU A N 1
ATOM 817 C CA . GLU A 1 107 ? 21.144 8.136 0.828 1.00 98.25 107 GLU A CA 1
ATOM 818 C C . GLU A 1 107 ? 22.435 7.313 0.949 1.00 98.25 107 GLU A C 1
ATOM 820 O O . GLU A 1 107 ? 22.876 6.723 -0.033 1.00 98.25 107 GLU A O 1
ATOM 825 N N . ASN A 1 108 ? 22.995 7.177 2.156 1.00 98.25 108 ASN A N 1
ATOM 826 C CA . ASN A 1 108 ? 24.254 6.446 2.380 1.00 98.25 108 ASN A CA 1
ATOM 827 C C . ASN A 1 108 ? 24.154 4.926 2.161 1.00 98.25 108 ASN A C 1
ATOM 829 O O . ASN A 1 108 ? 25.176 4.240 2.155 1.00 98.25 108 ASN A O 1
ATOM 833 N N . ALA A 1 109 ? 22.941 4.387 2.036 1.00 97.94 109 ALA A N 1
ATOM 834 C CA . ALA A 1 109 ? 22.689 2.965 1.815 1.00 97.94 109 ALA A CA 1
ATOM 835 C C . ALA A 1 109 ? 21.898 2.696 0.525 1.00 97.94 109 ALA A C 1
ATOM 837 O O . ALA A 1 109 ? 21.512 1.554 0.276 1.00 97.94 109 ALA A O 1
ATOM 838 N N . HIS A 1 110 ? 21.641 3.726 -0.284 1.00 98.31 110 HIS A N 1
ATOM 839 C CA . HIS A 1 110 ? 20.910 3.605 -1.538 1.00 98.31 110 HIS A CA 1
ATOM 840 C C . HIS A 1 110 ? 21.885 3.401 -2.702 1.00 98.31 110 HIS A C 1
ATOM 842 O O . HIS A 1 110 ? 22.897 4.092 -2.802 1.00 98.31 110 HIS A O 1
ATOM 848 N N . TRP A 1 111 ? 21.571 2.482 -3.616 1.00 97.69 111 TRP A N 1
ATOM 849 C CA . TRP A 1 111 ? 22.395 2.214 -4.805 1.00 97.69 111 TRP A CA 1
ATOM 850 C C . TRP A 1 111 ? 22.462 3.407 -5.780 1.00 97.69 111 TRP A C 1
ATOM 852 O O . TRP A 1 111 ? 23.458 3.600 -6.473 1.00 97.69 111 TRP A O 1
ATOM 862 N N . ILE A 1 112 ? 21.421 4.242 -5.768 1.00 97.12 112 ILE A N 1
ATOM 863 C CA . ILE A 1 112 ? 21.338 5.553 -6.424 1.00 97.12 112 ILE A CA 1
ATOM 864 C C . ILE A 1 112 ? 21.077 6.609 -5.335 1.00 97.12 112 ILE A C 1
ATOM 866 O O . ILE A 1 112 ? 19.913 6.853 -5.020 1.00 97.12 112 ILE A O 1
ATOM 870 N N . PRO A 1 113 ? 22.105 7.219 -4.718 1.00 97.31 113 PRO A N 1
ATOM 871 C CA . PRO A 1 113 ? 21.950 8.078 -3.535 1.00 97.31 113 PRO A CA 1
ATOM 872 C C . PRO A 1 113 ? 20.847 9.143 -3.658 1.00 97.31 113 PRO A C 1
ATOM 874 O O . PRO A 1 113 ? 20.002 9.276 -2.773 1.00 97.31 113 PRO A O 1
ATOM 877 N N . LYS A 1 114 ? 20.758 9.817 -4.811 1.00 96.69 114 LYS A N 1
ATOM 878 C CA . LYS A 1 114 ? 19.740 10.847 -5.064 1.00 96.69 114 LYS A CA 1
ATOM 879 C C . LYS A 1 114 ? 18.299 10.334 -5.157 1.00 96.69 114 LYS A C 1
ATO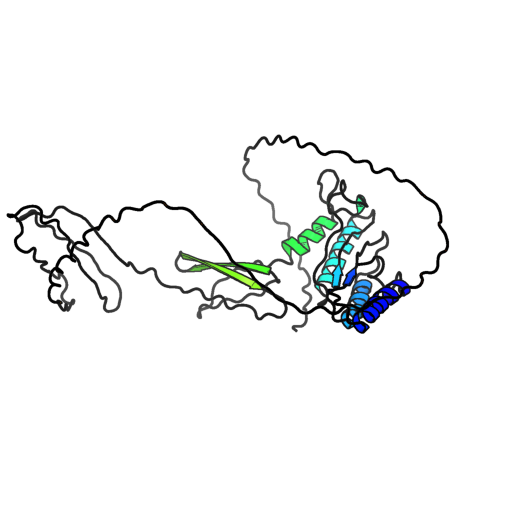M 881 O O . LYS A 1 114 ? 17.372 11.123 -4.994 1.00 96.69 114 LYS A O 1
ATOM 886 N N . ALA A 1 115 ? 18.079 9.037 -5.368 1.00 97.75 115 ALA A N 1
ATOM 887 C CA . ALA A 1 115 ? 16.735 8.458 -5.400 1.00 97.75 115 ALA A CA 1
ATOM 888 C C . ALA A 1 115 ? 16.143 8.245 -3.989 1.00 97.75 115 ALA A C 1
ATOM 890 O O . ALA A 1 115 ? 14.937 8.057 -3.837 1.00 97.75 115 ALA A O 1
ATOM 891 N N . ALA A 1 116 ? 16.979 8.326 -2.946 1.00 98.12 116 ALA A N 1
ATOM 892 C CA . ALA A 1 116 ? 16.566 8.142 -1.563 1.00 98.12 116 ALA A CA 1
ATOM 893 C C . ALA A 1 116 ? 15.544 9.197 -1.092 1.00 98.12 116 ALA A C 1
ATOM 895 O O . ALA A 1 116 ? 15.384 10.274 -1.672 1.00 98.12 116 ALA A O 1
ATOM 896 N N . SER A 1 117 ? 14.864 8.875 0.010 1.00 98.06 117 SER A N 1
ATOM 897 C CA . SER A 1 117 ? 13.885 9.727 0.703 1.00 98.06 117 SER A CA 1
ATOM 898 C C . SER A 1 117 ? 14.520 10.594 1.804 1.00 98.06 117 SER A C 1
ATOM 900 O O . SER A 1 117 ? 14.033 11.674 2.132 1.00 98.06 117 SER A O 1
ATOM 902 N N . TYR A 1 118 ? 15.624 10.127 2.378 1.00 98.44 118 TYR A N 1
ATOM 903 C CA . TYR A 1 118 ? 16.381 10.798 3.427 1.00 98.44 118 TYR A CA 1
ATOM 904 C C . TYR A 1 118 ? 17.807 11.006 2.966 1.00 98.44 118 TYR A C 1
ATOM 906 O O . TYR A 1 118 ? 18.437 10.073 2.462 1.00 98.44 118 TYR A O 1
ATOM 914 N N . ARG A 1 119 ? 18.310 12.217 3.193 1.00 98.56 119 ARG A N 1
ATOM 915 C CA . ARG A 1 119 ? 19.698 12.560 2.907 1.00 98.56 119 ARG A CA 1
ATOM 916 C C . ARG A 1 119 ? 20.651 11.857 3.872 1.00 98.56 119 ARG A C 1
ATOM 918 O O . ARG A 1 119 ? 20.234 11.289 4.888 1.00 98.56 119 ARG A O 1
ATOM 925 N N . ALA A 1 120 ? 21.943 11.912 3.573 1.00 98.31 120 ALA A N 1
ATOM 926 C CA . ALA A 1 120 ? 23.006 11.319 4.377 1.00 98.31 120 ALA A CA 1
ATOM 927 C C . ALA A 1 120 ? 22.966 11.787 5.845 1.00 98.31 120 ALA A C 1
ATOM 929 O O . ALA A 1 120 ? 23.215 10.992 6.753 1.00 98.31 120 ALA A O 1
ATOM 930 N N . ASP A 1 121 ? 22.585 13.047 6.073 1.00 98.38 121 ASP A N 1
ATOM 931 C CA . ASP A 1 121 ? 22.442 13.695 7.382 1.00 98.38 121 ASP A CA 1
ATOM 932 C C . ASP A 1 121 ? 21.075 13.468 8.059 1.00 98.38 121 ASP A C 1
ATOM 934 O O . ASP A 1 121 ? 20.785 14.088 9.080 1.00 98.38 121 ASP A O 1
ATOM 938 N N . TRP A 1 122 ? 20.240 12.579 7.506 1.00 98.19 122 TRP A N 1
ATOM 939 C CA . TRP A 1 122 ? 18.858 12.309 7.925 1.00 98.19 122 TRP A CA 1
ATOM 940 C C . TRP A 1 122 ? 17.868 13.450 7.693 1.00 98.19 122 TRP A C 1
ATOM 942 O O . TRP A 1 122 ? 16.704 13.337 8.092 1.00 98.19 122 TRP A O 1
ATOM 952 N N . SER A 1 123 ? 18.273 14.527 7.016 1.00 98.44 123 SER A N 1
ATOM 953 C CA . SER A 1 123 ? 17.320 15.541 6.591 1.00 98.44 123 SER A CA 1
ATOM 954 C C . SER A 1 123 ? 16.344 14.958 5.570 1.00 98.44 123 SER A C 1
ATOM 956 O O . SER A 1 123 ? 16.664 14.116 4.726 1.00 98.44 123 SER A O 1
ATOM 958 N N . GLU A 1 124 ? 15.099 15.395 5.688 1.00 98.38 124 GLU A N 1
ATOM 959 C CA . GLU A 1 124 ? 13.996 14.861 4.911 1.00 98.38 124 GLU A CA 1
ATOM 960 C C . GLU A 1 124 ? 13.893 15.529 3.536 1.00 98.38 124 GLU A C 1
ATOM 962 O O . GLU A 1 124 ? 13.939 16.762 3.426 1.00 98.38 124 GLU A O 1
ATOM 967 N N . LYS A 1 125 ? 13.691 14.721 2.491 1.00 98.69 125 LYS A N 1
ATOM 968 C CA . LYS A 1 125 ? 13.408 15.203 1.135 1.00 98.69 125 LYS A CA 1
ATOM 969 C C . LYS A 1 125 ? 11.897 15.337 0.867 1.00 98.69 125 LYS A C 1
ATOM 971 O O . LYS A 1 125 ? 11.083 14.740 1.580 1.00 98.69 125 LYS A O 1
ATOM 976 N N . PRO A 1 126 ? 11.484 16.119 -0.146 1.00 98.81 126 PRO A N 1
ATOM 977 C CA . PRO A 1 126 ? 10.082 16.253 -0.550 1.00 98.81 126 PRO A CA 1
ATOM 978 C C . PRO A 1 126 ? 9.341 14.923 -0.806 1.00 98.81 126 PRO A C 1
ATOM 980 O O . PRO A 1 126 ? 8.223 14.746 -0.319 1.00 98.81 126 PRO A O 1
ATOM 983 N N . ASN A 1 127 ? 9.964 13.946 -1.470 1.00 98.44 127 ASN A N 1
ATOM 984 C CA . ASN A 1 127 ? 9.368 12.624 -1.724 1.00 98.44 127 ASN A CA 1
ATOM 985 C C . ASN A 1 127 ? 9.057 11.827 -0.443 1.00 98.44 127 ASN A C 1
ATOM 987 O O . ASN A 1 127 ? 8.016 11.173 -0.360 1.00 98.44 127 ASN A O 1
ATOM 991 N N . ALA A 1 128 ? 9.879 11.946 0.603 1.00 98.50 128 ALA A N 1
ATOM 992 C CA . ALA A 1 128 ? 9.573 11.375 1.914 1.00 98.50 128 ALA A CA 1
ATOM 993 C C . ALA A 1 128 ? 8.325 12.013 2.540 1.00 98.50 128 ALA A C 1
ATOM 995 O O . ALA A 1 128 ? 7.498 11.319 3.135 1.00 98.50 128 ALA A O 1
ATOM 996 N N . ARG A 1 129 ? 8.156 13.337 2.397 1.00 98.69 129 ARG A N 1
ATOM 997 C CA . ARG A 1 129 ? 6.947 14.037 2.862 1.00 98.69 129 ARG A CA 1
ATOM 998 C C . ARG A 1 129 ? 5.710 13.548 2.123 1.00 98.69 129 ARG A C 1
ATOM 1000 O O . ARG A 1 129 ? 4.719 13.247 2.785 1.00 98.69 129 ARG A O 1
ATOM 1007 N N . ALA A 1 130 ? 5.787 13.412 0.799 1.00 98.44 130 ALA A N 1
ATOM 1008 C CA . ALA A 1 130 ? 4.706 12.866 -0.020 1.00 98.44 130 ALA A CA 1
ATOM 1009 C C . ALA A 1 130 ? 4.319 11.445 0.426 1.00 98.44 130 ALA A C 1
ATOM 1011 O O . ALA A 1 130 ? 3.148 11.186 0.714 1.00 98.44 130 ALA A O 1
ATOM 1012 N N . TYR A 1 131 ? 5.305 10.555 0.595 1.00 97.94 131 TYR A N 1
ATOM 1013 C CA . TYR A 1 131 ? 5.084 9.196 1.096 1.00 97.94 131 TYR A CA 1
ATOM 1014 C C . TYR A 1 131 ? 4.396 9.191 2.467 1.00 97.94 131 TYR A C 1
ATOM 1016 O O . TYR A 1 131 ? 3.380 8.522 2.648 1.00 97.94 131 TYR A O 1
ATOM 1024 N N . LYS A 1 132 ? 4.907 9.953 3.444 1.00 97.81 132 LYS A N 1
ATOM 1025 C CA . LYS A 1 132 ? 4.314 10.004 4.791 1.00 97.81 132 LYS A CA 1
ATOM 1026 C C . LYS A 1 132 ? 2.901 10.581 4.776 1.00 97.81 132 LYS A C 1
ATOM 1028 O O . LYS A 1 132 ? 2.043 10.059 5.483 1.00 97.81 132 LYS A O 1
ATOM 1033 N N . ALA A 1 133 ? 2.659 11.628 3.987 1.00 98.25 133 ALA A N 1
ATOM 1034 C CA . ALA A 1 133 ? 1.345 12.248 3.866 1.00 98.25 133 ALA A CA 1
ATOM 1035 C C . ALA A 1 133 ? 0.301 11.256 3.338 1.00 98.25 133 ALA A C 1
ATOM 1037 O O . ALA A 1 133 ? -0.816 11.221 3.842 1.00 98.25 133 ALA A O 1
ATOM 1038 N N . LEU A 1 134 ? 0.664 10.406 2.377 1.00 97.31 134 LEU A N 1
ATOM 1039 C CA . LEU A 1 134 ? -0.222 9.344 1.908 1.00 97.31 134 LEU A CA 1
ATOM 1040 C C . LEU A 1 134 ? -0.293 8.191 2.918 1.00 97.31 134 LEU A C 1
ATOM 1042 O O . LEU A 1 134 ? -1.334 7.953 3.516 1.00 97.31 134 LEU A O 1
ATOM 1046 N N . VAL A 1 135 ? 0.817 7.499 3.169 1.00 94.62 135 VAL A N 1
ATOM 1047 C CA . VAL A 1 135 ? 0.833 6.181 3.830 1.00 94.62 135 VAL A CA 1
ATOM 1048 C C . VAL A 1 135 ? 0.697 6.257 5.353 1.00 94.62 135 VAL A C 1
ATOM 1050 O O . VAL A 1 135 ? 0.139 5.360 5.990 1.00 94.62 135 VAL A O 1
ATOM 1053 N N . LEU A 1 136 ? 1.230 7.308 5.979 1.00 93.69 136 LEU A N 1
ATOM 1054 C CA . LEU A 1 136 ? 1.193 7.464 7.438 1.00 93.69 136 LEU A CA 1
ATOM 1055 C C . LEU A 1 136 ? 0.071 8.394 7.904 1.00 93.69 136 LEU A C 1
ATOM 1057 O O . LEU A 1 136 ? -0.274 8.377 9.095 1.00 93.69 136 LEU A O 1
ATOM 1061 N N . ASP A 1 137 ? -0.510 9.164 6.982 1.00 94.94 137 ASP A N 1
ATOM 1062 C CA . ASP A 1 137 ? -1.598 10.082 7.281 1.00 94.94 137 ASP A CA 1
ATOM 1063 C C . ASP A 1 137 ? -2.917 9.758 6.578 1.00 94.94 137 ASP A C 1
ATOM 1065 O O . ASP A 1 137 ? -3.817 9.210 7.215 1.00 94.94 137 ASP A O 1
ATOM 1069 N N . GLN A 1 138 ? -3.034 10.048 5.284 1.00 94.94 138 GLN A N 1
ATOM 1070 C CA . GLN A 1 138 ? -4.302 9.948 4.555 1.00 94.94 138 GLN A CA 1
ATOM 1071 C C . GLN A 1 138 ? -4.837 8.514 4.460 1.00 94.94 138 GLN A C 1
ATOM 1073 O O . GLN A 1 138 ? -6.039 8.299 4.592 1.00 94.94 138 GLN A O 1
ATOM 1078 N N . TRP A 1 139 ? -3.958 7.529 4.270 1.00 94.44 139 TRP A N 1
ATOM 1079 C CA . TRP A 1 139 ? -4.285 6.104 4.160 1.00 94.44 139 TRP A CA 1
ATOM 1080 C C . TRP A 1 139 ? -4.230 5.387 5.505 1.00 94.44 139 TRP A C 1
ATOM 1082 O O . TRP A 1 139 ? -3.798 4.238 5.618 1.00 94.44 139 TRP A O 1
ATOM 1092 N N . ARG A 1 140 ? -4.675 6.075 6.556 1.00 92.50 140 ARG A N 1
ATOM 1093 C CA . ARG A 1 140 ? -4.888 5.494 7.877 1.00 92.50 140 ARG A CA 1
ATOM 1094 C C . ARG A 1 140 ? -6.278 5.811 8.381 1.00 92.50 140 ARG A C 1
ATOM 1096 O O . ARG A 1 140 ? -6.762 6.934 8.291 1.00 92.50 140 ARG A O 1
ATOM 1103 N N . THR A 1 141 ? -6.907 4.820 8.998 1.00 94.06 141 THR A N 1
ATOM 1104 C CA . THR A 1 141 ? -8.187 5.038 9.671 1.00 94.06 141 THR A CA 1
ATOM 1105 C C . THR A 1 141 ? -7.944 5.693 11.022 1.00 94.06 141 THR A C 1
ATOM 1107 O O . THR A 1 141 ? -7.290 5.119 11.893 1.00 94.06 141 THR A O 1
ATOM 1110 N N . ARG A 1 142 ? -8.509 6.886 11.207 1.00 91.31 142 ARG A N 1
ATOM 1111 C CA . ARG A 1 142 ? -8.685 7.537 12.508 1.00 91.31 142 ARG A CA 1
ATOM 1112 C C . ARG A 1 142 ? -10.157 7.895 12.634 1.00 91.31 142 ARG A C 1
ATOM 1114 O O . ARG A 1 142 ? -10.613 8.840 11.996 1.00 91.31 142 ARG A O 1
ATOM 1121 N N . ALA A 1 143 ? -10.905 7.104 13.392 1.00 93.25 143 ALA A N 1
ATOM 1122 C CA . ALA A 1 143 ? -12.342 7.280 13.532 1.00 93.25 143 ALA A CA 1
ATOM 1123 C C . ALA A 1 143 ? -12.732 7.232 15.009 1.00 93.25 143 ALA A C 1
ATOM 1125 O O . ALA A 1 143 ? -12.375 6.296 15.719 1.00 93.25 143 ALA A O 1
A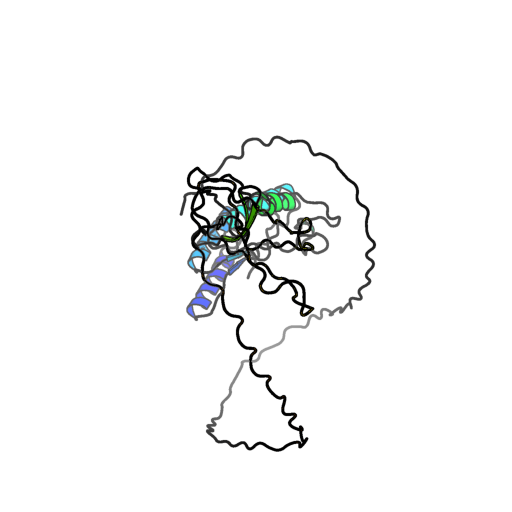TOM 1126 N N . THR A 1 144 ? -13.490 8.240 15.430 1.00 95.19 144 THR A N 1
ATOM 1127 C CA . THR A 1 144 ? -14.069 8.359 16.768 1.00 95.19 144 THR A CA 1
ATOM 1128 C C . THR A 1 144 ? -15.505 8.826 16.605 1.00 95.19 144 THR A C 1
ATOM 1130 O O . THR A 1 144 ? -15.798 9.640 15.728 1.00 95.19 144 THR A O 1
ATOM 1133 N N . GLY A 1 145 ? -16.404 8.340 17.449 1.00 94.62 145 GLY A N 1
ATOM 1134 C CA . GLY A 1 145 ? -17.760 8.857 17.501 1.00 94.62 145 GLY A CA 1
ATOM 1135 C C . GLY A 1 145 ? -18.548 8.298 18.668 1.00 94.62 145 GLY A C 1
ATOM 1136 O O . GLY A 1 145 ? -18.039 7.513 19.466 1.00 94.62 145 GLY A O 1
ATOM 1137 N N . VAL A 1 146 ? -19.790 8.754 18.760 1.00 94.88 146 VAL A N 1
ATOM 1138 C CA . VAL A 1 146 ? -20.747 8.364 19.793 1.00 94.88 146 VAL A CA 1
ATOM 1139 C C . VAL A 1 146 ? -21.815 7.502 19.134 1.00 94.88 146 VAL A C 1
ATOM 1141 O O . VAL A 1 146 ? -22.195 7.744 17.986 1.00 94.88 146 VAL A O 1
ATOM 1144 N N . THR A 1 147 ? -22.270 6.475 19.842 1.00 92.88 147 THR A N 1
ATOM 1145 C CA . THR A 1 147 ? -23.379 5.641 19.385 1.00 92.88 147 THR A CA 1
ATOM 1146 C C . THR A 1 147 ? -24.676 6.440 19.308 1.00 92.88 147 THR A C 1
ATOM 1148 O O . THR A 1 147 ? -24.913 7.329 20.123 1.00 92.88 147 THR A O 1
ATOM 1151 N N . ASP A 1 148 ? -25.537 6.094 18.358 1.00 93.12 148 ASP A N 1
ATOM 1152 C CA . ASP A 1 148 ? -26.895 6.624 18.269 1.00 93.12 148 ASP A CA 1
ATOM 1153 C C . ASP A 1 148 ? -27.806 6.106 19.404 1.00 93.12 148 ASP A C 1
ATOM 1155 O O . ASP A 1 148 ? -27.389 5.342 20.280 1.00 93.12 148 ASP A O 1
ATOM 1159 N N . GLY A 1 149 ? -29.083 6.508 19.387 1.00 89.50 149 GLY A N 1
ATOM 1160 C CA . GLY A 1 149 ? -30.083 6.066 20.369 1.00 89.50 149 GLY A CA 1
ATOM 1161 C C . GLY A 1 149 ? -30.378 4.558 20.354 1.00 89.50 149 GLY A C 1
ATOM 1162 O O . GLY A 1 149 ? -31.049 4.070 21.257 1.00 89.50 149 GLY A O 1
ATOM 1163 N N . GLN A 1 150 ? -29.877 3.820 19.359 1.00 89.62 150 GLN A N 1
ATOM 1164 C CA . GLN A 1 150 ? -29.944 2.359 19.270 1.00 89.62 150 GLN A CA 1
ATOM 1165 C C . GLN A 1 150 ? -28.615 1.693 19.670 1.00 89.62 150 GLN A C 1
ATOM 1167 O O . GLN A 1 150 ? -28.452 0.484 19.504 1.00 89.62 150 GLN A O 1
ATOM 1172 N N . GLY A 1 151 ? -27.642 2.457 20.177 1.00 89.44 151 GLY A N 1
ATOM 1173 C CA . GLY A 1 151 ? -26.331 1.940 20.565 1.00 89.44 151 GLY A CA 1
ATOM 1174 C C . GLY A 1 151 ? -25.423 1.605 19.377 1.00 89.44 151 GLY A C 1
ATOM 1175 O O . GLY A 1 151 ? -24.464 0.853 19.541 1.00 89.44 151 GLY A O 1
ATOM 1176 N N . THR A 1 152 ? -25.701 2.133 18.180 1.00 92.69 152 THR A N 1
ATOM 1177 C CA . THR A 1 152 ? -24.937 1.837 16.961 1.00 92.69 152 THR A CA 1
ATOM 1178 C C . THR A 1 152 ? -24.031 2.998 16.566 1.00 92.69 152 THR A C 1
ATOM 1180 O O . THR A 1 152 ? -24.415 4.161 16.609 1.00 92.69 152 THR A O 1
ATOM 1183 N N . TRP A 1 153 ? -22.817 2.680 16.123 1.00 94.00 153 TRP A N 1
ATOM 1184 C CA . TRP A 1 153 ? -21.918 3.624 15.465 1.00 94.00 153 TRP A CA 1
ATOM 1185 C C . TRP A 1 153 ? -21.301 2.967 14.229 1.00 94.00 153 TRP A C 1
ATOM 1187 O O . TRP A 1 153 ? -21.032 1.765 14.227 1.00 94.00 153 TRP A O 1
ATOM 1197 N N . ARG A 1 154 ? -21.114 3.739 13.153 1.00 93.75 154 ARG A N 1
ATOM 1198 C CA . ARG A 1 154 ? -20.602 3.248 11.866 1.00 93.75 154 ARG A CA 1
ATOM 1199 C C . ARG A 1 154 ? -19.510 4.170 11.343 1.00 93.75 154 ARG A C 1
ATOM 1201 O O . ARG A 1 154 ? -19.646 5.389 11.387 1.00 93.75 154 ARG A O 1
ATOM 1208 N N . ALA A 1 155 ? -18.464 3.572 10.787 1.00 93.56 155 ALA A N 1
ATOM 1209 C CA . ALA A 1 155 ? -17.385 4.269 10.104 1.00 93.56 155 ALA A CA 1
ATOM 1210 C C . ALA A 1 155 ? -16.852 3.412 8.949 1.00 93.56 155 ALA A C 1
ATOM 1212 O O . ALA A 1 155 ? -17.071 2.201 8.907 1.00 93.56 155 ALA A O 1
ATOM 1213 N N . ARG A 1 156 ? -16.139 4.048 8.017 1.00 93.06 156 ARG A N 1
ATOM 1214 C CA . ARG A 1 156 ? -15.330 3.364 6.999 1.00 93.06 156 ARG A CA 1
ATOM 1215 C C . ARG A 1 156 ? -13.861 3.447 7.394 1.00 93.06 156 ARG A C 1
ATOM 1217 O O . ARG A 1 156 ? -13.458 4.412 8.043 1.00 93.06 156 ARG A O 1
ATOM 1224 N N . GLY A 1 157 ? -13.072 2.464 6.978 1.00 93.12 157 GLY A N 1
ATOM 1225 C CA . GLY A 1 157 ? -11.644 2.425 7.257 1.00 93.12 157 GLY A CA 1
ATOM 1226 C C . GLY A 1 157 ? -10.852 1.724 6.162 1.00 93.12 157 GLY A C 1
ATOM 1227 O O . GLY A 1 157 ? -11.391 0.923 5.404 1.00 93.12 157 GLY A O 1
ATOM 1228 N N . PHE A 1 158 ? -9.564 2.040 6.106 1.00 94.00 158 PHE A N 1
ATOM 1229 C CA . PHE A 1 158 ? -8.557 1.359 5.302 1.00 94.00 158 PHE A CA 1
ATOM 1230 C C . PHE A 1 158 ? -8.357 -0.088 5.772 1.00 94.00 158 PHE A C 1
ATOM 1232 O O . PHE A 1 158 ? -8.602 -0.416 6.936 1.00 94.00 158 PHE A O 1
ATOM 1239 N N . HIS A 1 159 ? -7.866 -0.966 4.899 1.00 91.69 159 HIS A N 1
ATOM 1240 C CA . HIS A 1 159 ? -7.459 -2.307 5.320 1.00 91.69 159 HIS A CA 1
ATOM 1241 C C . HIS A 1 159 ? -6.348 -2.228 6.370 1.00 91.69 159 HIS A C 1
ATOM 1243 O O . HIS A 1 159 ? -5.434 -1.412 6.267 1.00 91.69 159 HIS A O 1
ATOM 1249 N N . GLY A 1 160 ? -6.440 -3.067 7.395 1.00 92.50 160 GLY A N 1
ATOM 1250 C CA . GLY A 1 160 ? -5.503 -3.031 8.509 1.00 92.50 160 GLY A CA 1
ATOM 1251 C C . GLY A 1 160 ? -6.026 -3.740 9.745 1.00 92.50 160 GLY A C 1
ATOM 1252 O O . GLY A 1 160 ? -7.139 -4.271 9.756 1.00 92.50 160 GLY A O 1
ATOM 1253 N N . ASP A 1 161 ? -5.184 -3.761 10.768 1.00 94.38 161 ASP A N 1
ATOM 1254 C CA . ASP A 1 161 ? -5.508 -4.280 12.090 1.00 94.38 161 ASP A CA 1
ATOM 1255 C C . ASP A 1 161 ? -5.775 -3.127 13.041 1.00 94.38 161 ASP A C 1
ATOM 1257 O O . ASP A 1 161 ? -5.059 -2.123 13.048 1.00 94.38 161 ASP A O 1
ATOM 1261 N N . TYR A 1 162 ? -6.832 -3.278 13.827 1.00 94.81 162 TYR A N 1
ATOM 1262 C CA . TYR A 1 162 ? -7.394 -2.211 14.631 1.00 94.81 162 TYR A CA 1
ATOM 1263 C C . TYR A 1 162 ? -7.643 -2.669 16.059 1.00 94.81 162 TYR A C 1
ATOM 1265 O O . TYR A 1 162 ? -8.009 -3.816 16.316 1.00 94.81 162 TYR A O 1
ATOM 1273 N N . LEU A 1 163 ? -7.494 -1.716 16.975 1.00 93.75 163 LEU A N 1
ATOM 1274 C CA . LEU A 1 163 ? -7.994 -1.772 18.338 1.00 93.75 163 LEU A CA 1
ATOM 1275 C C . LEU A 1 163 ? -9.134 -0.756 18.440 1.00 93.75 163 LEU A C 1
ATOM 1277 O O . LEU A 1 163 ? -8.903 0.445 18.317 1.00 93.75 163 LEU A O 1
ATOM 1281 N N . ALA A 1 164 ? -10.360 -1.231 18.633 1.00 93.06 164 ALA A N 1
ATOM 1282 C CA . ALA A 1 164 ? -11.466 -0.379 19.037 1.00 93.06 164 ALA A CA 1
ATOM 1283 C C . ALA A 1 164 ? -11.406 -0.182 20.552 1.00 93.06 164 ALA A C 1
ATOM 1285 O O . ALA A 1 164 ? -11.410 -1.162 21.298 1.00 93.06 164 ALA A O 1
ATOM 1286 N N . THR A 1 165 ? -11.403 1.074 20.993 1.00 93.62 165 THR A N 1
ATOM 1287 C CA . THR A 1 165 ? -11.598 1.451 22.397 1.00 93.62 165 THR A CA 1
ATOM 1288 C C . THR A 1 165 ? -12.996 2.038 22.543 1.00 93.62 165 THR A C 1
ATOM 1290 O O . THR A 1 165 ? -13.341 3.004 21.865 1.00 93.62 165 THR A O 1
ATOM 1293 N N . ILE A 1 166 ? -13.803 1.447 23.416 1.00 91.50 166 ILE A N 1
ATOM 1294 C CA . ILE A 1 166 ? -15.190 1.825 23.667 1.00 91.50 166 ILE A CA 1
ATOM 1295 C C . ILE A 1 166 ? -15.293 2.307 25.106 1.00 91.50 166 ILE A C 1
ATOM 1297 O O . ILE A 1 166 ? -14.861 1.611 26.022 1.00 91.50 166 ILE A O 1
ATOM 1301 N N . GLU A 1 167 ? -15.875 3.483 25.309 1.00 90.62 167 GLU A N 1
ATOM 1302 C CA . GLU A 1 167 ? -16.116 4.041 26.636 1.00 90.62 167 GLU A CA 1
ATOM 1303 C C . GLU A 1 167 ? -17.619 4.100 26.918 1.00 90.62 167 GLU A C 1
ATOM 1305 O O . GLU A 1 167 ? -18.392 4.611 26.110 1.00 90.62 167 GLU A O 1
ATOM 1310 N N . TYR A 1 168 ? -18.037 3.553 28.059 1.00 86.81 168 TYR A N 1
ATOM 1311 C CA . TYR A 1 168 ? -19.432 3.536 28.490 1.00 86.81 168 TYR A CA 1
ATOM 1312 C C . TYR A 1 168 ? -19.515 3.604 30.017 1.00 86.81 168 TYR A C 1
ATOM 1314 O O . TYR A 1 168 ? -18.890 2.799 30.706 1.00 86.81 168 TYR A O 1
ATOM 1322 N N . ASN A 1 169 ? -20.274 4.564 30.558 1.00 86.12 169 ASN A N 1
ATOM 1323 C CA . ASN A 1 169 ? -20.421 4.800 32.005 1.00 86.12 169 ASN A CA 1
ATOM 1324 C C . ASN A 1 169 ? -19.078 4.865 32.768 1.00 86.12 169 ASN A C 1
ATOM 1326 O O . ASN A 1 169 ? -18.939 4.302 33.853 1.00 86.12 169 ASN A O 1
ATOM 1330 N N . GLY A 1 170 ? -18.066 5.514 32.180 1.00 85.31 170 GLY A N 1
ATOM 1331 C CA . GLY A 1 170 ? -16.720 5.635 32.756 1.00 85.31 170 GLY A CA 1
ATOM 1332 C C . GLY A 1 170 ? -15.878 4.352 32.715 1.00 85.31 170 GLY A C 1
ATOM 1333 O O . GLY A 1 170 ? -14.747 4.348 33.200 1.00 85.31 170 GLY A O 1
ATOM 1334 N N . GLN A 1 171 ? -16.394 3.263 32.138 1.00 83.94 171 GLN A N 1
ATOM 1335 C CA . GLN A 1 171 ? -15.645 2.033 31.885 1.00 83.94 171 GLN A CA 1
ATOM 1336 C C . GLN A 1 171 ? -15.113 2.008 30.457 1.00 83.94 171 GLN A C 1
ATOM 1338 O O . GLN A 1 171 ? -15.789 2.449 29.529 1.00 83.94 171 GLN A O 1
ATOM 1343 N N . LYS A 1 172 ? -13.915 1.444 30.284 1.00 90.31 172 LYS A N 1
ATOM 1344 C CA . LYS A 1 172 ? -13.284 1.249 28.978 1.00 90.31 172 LYS A CA 1
ATOM 1345 C C . LYS A 1 172 ? -13.261 -0.226 28.607 1.00 90.31 172 LYS A C 1
ATOM 1347 O O . LYS A 1 172 ? -12.894 -1.069 29.422 1.00 90.31 172 LYS A O 1
ATOM 1352 N N . PHE A 1 173 ? -13.614 -0.503 27.363 1.00 88.88 173 PHE A N 1
ATOM 1353 C CA . PHE A 1 173 ? -13.583 -1.817 26.742 1.00 88.88 173 PHE A CA 1
ATOM 1354 C C . PHE A 1 173 ? -12.714 -1.750 25.495 1.00 88.88 173 PHE A C 1
ATOM 1356 O O . PHE A 1 173 ? -12.732 -0.760 24.767 1.00 88.88 173 PHE A O 1
ATOM 1363 N N . GLU A 1 174 ? -11.973 -2.815 25.239 1.00 92.81 174 GLU A N 1
ATOM 1364 C CA . GLU A 1 174 ? -11.073 -2.911 24.100 1.00 92.81 174 GLU A CA 1
ATOM 1365 C C . GLU A 1 174 ? -11.398 -4.159 23.287 1.00 92.81 174 GLU A C 1
ATOM 1367 O O . GLU A 1 174 ? -11.582 -5.240 23.845 1.00 92.81 174 GLU A O 1
ATOM 1372 N N . GLN A 1 175 ? -11.478 -4.008 21.967 1.00 90.88 175 GLN A N 1
ATOM 1373 C CA . GLN A 1 175 ? -11.715 -5.115 21.048 1.00 90.88 175 GLN A CA 1
ATOM 1374 C C . GLN A 1 175 ? -10.831 -4.969 19.816 1.00 90.88 175 GLN A C 1
ATOM 1376 O O . GLN A 1 175 ? -10.860 -3.948 19.131 1.00 90.88 175 GLN A O 1
ATOM 1381 N N . THR A 1 176 ? -10.069 -6.012 19.502 1.00 94.25 176 THR A N 1
ATOM 1382 C CA . THR A 1 176 ? -9.293 -6.071 18.263 1.00 94.25 176 THR A CA 1
ATOM 1383 C C . THR A 1 176 ? -10.140 -6.602 17.113 1.00 94.25 176 THR A C 1
ATOM 1385 O O . THR A 1 176 ? -11.016 -7.452 17.307 1.00 94.25 176 THR A O 1
ATOM 1388 N N . PHE A 1 177 ? -9.894 -6.087 15.910 1.00 94.12 177 PHE A N 1
ATOM 1389 C CA . PHE A 1 177 ? -10.523 -6.547 14.674 1.00 94.12 177 PHE A CA 1
ATOM 1390 C C . PHE A 1 177 ? -9.659 -6.199 13.457 1.00 94.12 177 PHE A C 1
ATOM 1392 O O . PHE A 1 177 ? -8.750 -5.373 13.536 1.00 94.12 177 PHE A O 1
ATOM 1399 N N . SER A 1 178 ? -9.971 -6.811 12.318 1.00 95.25 178 SER A N 1
ATOM 1400 C CA . SER A 1 178 ? -9.250 -6.607 11.063 1.00 95.25 178 SER A CA 1
ATOM 1401 C C . SER A 1 178 ? -10.210 -6.184 9.957 1.00 95.25 178 SER A C 1
ATOM 1403 O O . SER A 1 178 ? -11.298 -6.742 9.827 1.00 95.25 178 SER A O 1
ATOM 1405 N N . LEU A 1 179 ? -9.784 -5.231 9.129 1.00 94.50 179 LEU A N 1
ATOM 1406 C CA . LEU A 1 179 ? -10.413 -4.920 7.845 1.00 94.50 179 LEU A CA 1
ATOM 1407 C C . LEU A 1 179 ? -9.542 -5.498 6.729 1.00 94.50 179 LEU A C 1
ATOM 1409 O O . LEU A 1 179 ? -8.323 -5.287 6.725 1.00 94.50 179 LEU A O 1
ATOM 1413 N N . ARG A 1 180 ? -10.151 -6.249 5.810 1.00 90.88 180 ARG A N 1
ATOM 1414 C CA . ARG A 1 180 ? -9.475 -6.968 4.722 1.00 90.88 180 ARG A CA 1
ATOM 1415 C C . ARG A 1 180 ? -10.286 -6.856 3.432 1.00 90.88 180 ARG A C 1
ATOM 1417 O O . ARG A 1 180 ? -11.511 -6.809 3.486 1.00 90.88 180 ARG A O 1
ATOM 1424 N N . ALA A 1 181 ? -9.596 -6.856 2.293 1.00 85.75 181 ALA A N 1
ATOM 1425 C CA . ALA A 1 181 ? -10.233 -6.847 0.979 1.00 85.75 181 ALA A CA 1
ATOM 1426 C C . ALA A 1 181 ? -11.109 -8.095 0.789 1.00 85.75 181 ALA A C 1
ATOM 1428 O O . ALA A 1 181 ? -10.698 -9.194 1.160 1.00 85.75 181 ALA A O 1
ATOM 1429 N N . GLY A 1 182 ? -12.307 -7.924 0.225 1.00 85.50 182 GLY A N 1
ATOM 1430 C CA . GLY A 1 182 ? -13.233 -9.028 -0.061 1.00 85.50 182 GLY A CA 1
ATOM 1431 C C . GLY A 1 182 ? -13.858 -9.701 1.169 1.00 85.50 182 GLY A C 1
ATOM 1432 O O . GLY A 1 182 ? -14.593 -10.672 1.016 1.00 85.50 182 GLY A O 1
ATOM 1433 N N . VAL A 1 183 ? -13.596 -9.203 2.384 1.00 91.75 183 VAL A N 1
ATOM 1434 C CA . VAL A 1 183 ? -14.174 -9.728 3.628 1.00 91.75 183 VAL A CA 1
ATOM 1435 C C . VAL A 1 183 ? -15.182 -8.715 4.182 1.00 91.75 183 VAL A C 1
ATOM 1437 O O . VAL A 1 183 ? -14.825 -7.545 4.339 1.00 91.75 183 VAL A O 1
ATOM 1440 N N . PRO A 1 184 ? -16.424 -9.123 4.517 1.00 91.62 184 PRO A N 1
ATOM 1441 C CA . PRO A 1 184 ? -17.395 -8.229 5.140 1.00 91.62 184 PRO A CA 1
ATOM 1442 C C . PRO A 1 184 ? -16.851 -7.582 6.419 1.00 91.62 184 PRO A C 1
ATOM 1444 O O . PRO A 1 184 ? -16.218 -8.245 7.244 1.00 91.62 184 PRO A O 1
ATOM 1447 N N . ALA A 1 185 ? -17.122 -6.287 6.604 1.00 88.31 185 ALA A N 1
ATOM 1448 C CA . ALA A 1 185 ? -16.664 -5.557 7.782 1.00 88.31 185 ALA A CA 1
ATOM 1449 C C . ALA A 1 185 ? -17.242 -6.174 9.078 1.00 88.31 185 ALA A C 1
ATOM 1451 O O . ALA A 1 185 ? -18.450 -6.432 9.146 1.00 88.31 185 ALA A O 1
ATOM 1452 N N . PRO A 1 186 ? -16.417 -6.404 10.117 1.00 91.44 186 PRO A N 1
ATOM 1453 C CA . PRO A 1 186 ? -16.866 -7.048 11.342 1.00 91.44 186 PRO A CA 1
ATOM 1454 C C . PRO A 1 186 ? -17.802 -6.136 12.143 1.00 91.44 186 PRO A C 1
ATOM 1456 O O . PRO A 1 186 ? -17.588 -4.928 12.250 1.00 91.44 186 PRO A O 1
ATOM 1459 N N . ILE A 1 187 ? -18.815 -6.733 12.771 1.00 91.12 187 ILE A N 1
ATOM 1460 C CA . ILE A 1 187 ? -19.656 -6.051 13.760 1.00 91.12 187 ILE A CA 1
ATOM 1461 C C . ILE A 1 187 ? -19.028 -6.251 15.137 1.00 91.12 187 ILE A C 1
ATOM 1463 O O . ILE A 1 187 ? -18.985 -7.367 15.656 1.00 91.12 187 ILE A O 1
ATOM 1467 N N . ILE A 1 188 ? -18.575 -5.159 15.745 1.00 88.75 188 ILE A N 1
ATOM 1468 C CA . ILE A 1 188 ? -18.005 -5.155 17.093 1.00 88.75 188 ILE A CA 1
ATOM 1469 C C . ILE A 1 188 ? -19.148 -5.051 18.104 1.00 88.75 188 ILE A C 1
ATOM 1471 O O . ILE A 1 188 ? -19.873 -4.059 18.125 1.00 88.75 188 ILE A O 1
ATOM 1475 N N . ARG A 1 189 ? -19.320 -6.074 18.946 1.00 87.62 189 ARG A N 1
ATOM 1476 C CA . ARG A 1 189 ? -20.318 -6.078 20.024 1.00 87.62 189 ARG A CA 1
ATOM 1477 C C . ARG A 1 189 ? -19.612 -6.002 21.366 1.00 87.62 189 ARG A C 1
ATOM 1479 O O . ARG A 1 189 ? -18.836 -6.891 21.697 1.00 87.62 189 ARG A O 1
ATOM 1486 N N . VAL A 1 190 ? -19.911 -4.966 22.143 1.00 78.94 190 VAL A N 1
ATOM 1487 C CA . VAL A 1 190 ? -19.388 -4.821 23.503 1.00 78.94 190 VAL A CA 1
ATOM 1488 C C . VAL A 1 190 ? -20.456 -5.295 24.486 1.00 78.94 190 VAL A C 1
ATOM 1490 O O . VAL A 1 190 ? -21.524 -4.683 24.557 1.00 78.94 190 VAL A O 1
ATOM 1493 N N . PRO A 1 191 ? -20.222 -6.383 25.237 1.00 72.12 191 PRO A N 1
ATOM 1494 C CA . PRO A 1 191 ? -21.148 -6.807 26.271 1.00 72.12 191 PRO A CA 1
ATOM 1495 C C . PRO A 1 191 ? -21.055 -5.833 27.451 1.00 72.12 191 PRO A C 1
ATOM 1497 O O . PRO A 1 191 ? -20.165 -5.944 28.293 1.00 72.12 191 PRO A O 1
ATOM 1500 N N . LEU A 1 192 ? -21.996 -4.888 27.525 1.00 70.50 192 LEU A N 1
ATOM 1501 C CA . LEU A 1 192 ? -22.147 -3.942 28.637 1.00 70.50 192 LEU A CA 1
ATOM 1502 C C . LEU A 1 192 ? -22.717 -4.670 29.864 1.00 70.50 192 LEU A C 1
ATOM 1504 O O . LEU A 1 192 ? -23.847 -4.440 30.288 1.00 70.50 192 LEU A O 1
ATOM 1508 N N . THR A 1 193 ? -21.969 -5.625 30.413 1.00 64.56 193 THR A N 1
ATOM 1509 C CA . THR A 1 193 ? -22.392 -6.299 31.641 1.00 64.56 193 THR A CA 1
ATOM 1510 C C . THR A 1 193 ? -22.040 -5.386 32.802 1.00 64.56 193 THR A C 1
ATOM 1512 O O . THR A 1 193 ? -20.861 -5.191 33.094 1.00 64.56 193 THR A O 1
ATOM 1515 N N . ALA A 1 194 ? -23.052 -4.824 33.467 1.00 57.44 194 ALA A N 1
ATOM 1516 C CA . ALA A 1 194 ? -22.835 -4.069 34.693 1.00 57.44 194 ALA A CA 1
ATOM 1517 C C . ALA A 1 194 ? -22.027 -4.936 35.681 1.00 57.44 194 ALA A C 1
ATOM 1519 O O . ALA A 1 194 ? -22.390 -6.101 35.900 1.00 57.44 194 ALA A O 1
ATOM 1520 N N . PRO A 1 195 ? -20.936 -4.422 36.276 1.00 56.47 195 PRO A N 1
ATOM 1521 C CA . PRO A 1 195 ? -20.214 -5.168 37.293 1.00 56.47 195 PRO A CA 1
ATOM 1522 C C . PRO A 1 195 ? -21.178 -5.467 38.443 1.00 56.47 195 PRO A C 1
ATOM 1524 O O . PRO A 1 195 ? -21.714 -4.564 39.082 1.00 56.47 195 PRO A O 1
ATOM 1527 N N . ARG A 1 196 ? -21.424 -6.752 38.701 1.00 63.69 196 ARG A N 1
ATOM 1528 C CA . ARG A 1 196 ? -22.202 -7.190 39.862 1.00 63.69 196 ARG A CA 1
ATOM 1529 C C . ARG A 1 196 ? -21.257 -7.446 41.027 1.00 63.69 196 ARG A C 1
ATOM 1531 O O . ARG A 1 196 ? -20.276 -8.175 40.882 1.00 63.69 196 ARG A O 1
ATOM 1538 N N . LEU A 1 197 ? -21.569 -6.881 42.190 1.00 63.78 197 LEU A N 1
ATOM 1539 C CA . LEU A 1 197 ? -20.911 -7.254 43.436 1.00 63.78 197 LEU A CA 1
ATOM 1540 C C . LEU A 1 197 ? -21.199 -8.742 43.695 1.00 63.78 197 LEU A C 1
ATOM 1542 O O . LEU A 1 197 ? -22.349 -9.123 43.899 1.00 63.78 197 LEU A O 1
ATOM 1546 N N . VAL A 1 198 ? -20.173 -9.593 43.620 1.00 72.75 198 VAL A N 1
ATOM 1547 C CA . VAL A 1 198 ? -20.339 -11.047 43.795 1.00 72.75 198 VAL A CA 1
ATOM 1548 C C . VAL A 1 198 ? -20.260 -11.477 45.256 1.00 72.75 198 VAL A C 1
ATOM 1550 O O . VAL A 1 198 ? -20.928 -12.435 45.620 1.00 72.75 198 VAL A O 1
ATOM 1553 N N . ASN A 1 199 ? -19.469 -10.784 46.083 1.00 77.44 199 ASN A N 1
ATOM 1554 C CA . ASN A 1 199 ? -19.299 -11.068 47.509 1.00 77.44 199 ASN A CA 1
ATOM 1555 C C . ASN A 1 199 ? -18.881 -9.802 48.276 1.00 77.44 199 ASN A C 1
ATOM 1557 O O . ASN A 1 199 ? -18.090 -9.007 47.772 1.00 77.44 199 ASN A O 1
ATOM 1561 N N . LEU A 1 200 ? -19.352 -9.676 49.518 1.00 80.12 200 LEU A N 1
ATOM 1562 C CA . LEU A 1 200 ? -18.898 -8.699 50.510 1.00 80.12 200 LEU A CA 1
ATOM 1563 C C . LEU A 1 200 ? -18.653 -9.440 51.829 1.00 80.12 200 LEU A C 1
ATOM 1565 O O . LEU A 1 200 ? -19.507 -10.208 52.268 1.00 80.12 200 LEU A O 1
ATOM 1569 N N . SER A 1 201 ? -17.495 -9.235 52.456 1.00 81.88 201 SER A N 1
ATOM 1570 C CA . SER A 1 201 ? -17.175 -9.845 53.751 1.00 81.88 201 SER A CA 1
ATOM 1571 C C . SER A 1 201 ? -16.538 -8.834 54.687 1.00 81.88 201 SER A C 1
ATOM 1573 O O . SER A 1 201 ? -15.606 -8.136 54.293 1.00 81.88 201 SER A O 1
ATOM 1575 N N . THR A 1 202 ? -16.973 -8.827 55.940 1.00 79.06 202 THR A N 1
ATOM 1576 C CA . THR A 1 202 ? -16.360 -8.061 57.026 1.00 79.06 202 THR A CA 1
ATOM 1577 C C . THR A 1 202 ? -15.999 -9.005 58.175 1.00 79.06 202 THR A C 1
ATOM 1579 O O . THR A 1 202 ? -16.536 -10.110 58.287 1.00 79.06 202 THR A O 1
ATOM 1582 N N . ARG A 1 203 ? -15.040 -8.606 59.016 1.00 80.88 203 ARG A N 1
ATOM 1583 C CA . ARG A 1 203 ? -14.665 -9.334 60.235 1.00 80.88 203 ARG A CA 1
ATOM 1584 C C . ARG A 1 203 ? -14.683 -8.359 61.403 1.00 80.88 203 ARG A C 1
ATOM 1586 O O . ARG A 1 203 ? -14.037 -7.322 61.332 1.00 80.88 203 ARG A O 1
ATOM 1593 N N . ALA A 1 204 ? -15.373 -8.729 62.472 1.00 81.12 204 ALA A N 1
ATOM 1594 C CA . ALA A 1 204 ? -15.412 -7.974 63.716 1.00 81.12 204 ALA A CA 1
ATOM 1595 C C . ALA A 1 204 ? -15.433 -8.936 64.912 1.00 81.12 204 ALA A C 1
ATOM 1597 O O . ALA A 1 204 ? -15.750 -10.121 64.759 1.00 81.12 204 ALA A O 1
ATOM 1598 N N . ALA A 1 205 ? -15.058 -8.434 66.090 1.00 81.06 205 ALA A N 1
ATOM 1599 C CA . ALA A 1 205 ? -15.238 -9.165 67.336 1.00 81.06 205 ALA A CA 1
ATOM 1600 C C . ALA A 1 205 ? -16.739 -9.264 67.651 1.00 81.06 205 ALA A C 1
ATOM 1602 O O . ALA A 1 205 ? -17.466 -8.287 67.495 1.00 81.06 205 ALA A O 1
ATOM 1603 N N . ALA A 1 206 ? -17.192 -10.442 68.077 1.00 79.62 206 ALA A N 1
ATOM 1604 C CA . ALA A 1 206 ? -18.557 -10.665 68.537 1.00 79.62 206 ALA A CA 1
ATOM 1605 C C . ALA A 1 206 ? -18.512 -11.131 69.997 1.00 79.62 206 ALA A C 1
ATOM 1607 O O . ALA A 1 206 ? -17.821 -12.105 70.306 1.00 79.62 206 ALA A O 1
ATOM 1608 N N . GLY A 1 207 ? -19.208 -10.412 70.877 1.00 79.06 207 GLY A N 1
ATOM 1609 C CA . GLY A 1 207 ? -19.346 -10.709 72.301 1.00 79.06 207 GLY A CA 1
ATOM 1610 C C . GLY A 1 207 ? -20.798 -10.986 72.702 1.00 79.06 207 GLY A C 1
ATOM 1611 O O . GLY A 1 207 ? -21.643 -11.269 71.857 1.00 79.06 207 GLY A O 1
ATOM 1612 N N . THR A 1 208 ? -21.071 -10.928 74.006 1.00 81.06 208 THR A N 1
ATOM 1613 C CA . THR A 1 208 ? -22.408 -11.122 74.600 1.00 81.06 208 THR A CA 1
ATOM 1614 C C . THR A 1 208 ? -22.888 -9.827 75.262 1.00 81.06 208 THR A C 1
ATOM 1616 O O . THR A 1 208 ? -22.077 -8.931 75.498 1.00 81.06 208 THR A O 1
ATOM 1619 N N . GLY A 1 209 ? -24.191 -9.713 75.548 1.00 83.81 209 GLY A N 1
ATOM 1620 C CA . GLY A 1 209 ? -24.777 -8.500 76.136 1.00 83.81 209 GLY A CA 1
ATOM 1621 C C . GLY A 1 209 ? -24.523 -7.279 75.252 1.00 83.81 209 GLY A C 1
ATOM 1622 O O . GLY A 1 209 ? -24.721 -7.345 74.036 1.00 83.81 209 GLY A O 1
ATOM 1623 N N . ASP A 1 210 ? -23.995 -6.213 75.844 1.00 82.69 210 ASP A N 1
ATOM 1624 C CA . ASP A 1 210 ? -23.668 -4.960 75.149 1.00 82.69 210 ASP A CA 1
ATOM 1625 C C . ASP A 1 210 ? -22.550 -5.110 74.100 1.00 82.69 210 ASP A C 1
ATOM 1627 O O . ASP A 1 210 ? -22.390 -4.257 73.231 1.00 82.69 210 ASP A O 1
ATOM 1631 N N . ALA A 1 211 ? -21.791 -6.214 74.128 1.00 79.25 211 ALA A N 1
ATOM 1632 C CA . ALA A 1 211 ? -20.757 -6.523 73.137 1.00 79.25 211 ALA A CA 1
ATOM 1633 C C . ALA A 1 211 ? -21.278 -7.349 71.940 1.00 79.25 211 ALA A C 1
ATOM 1635 O O . ALA A 1 211 ? -20.482 -7.874 71.152 1.00 79.25 211 ALA A O 1
ATOM 1636 N N . THR A 1 212 ? -22.598 -7.516 71.803 1.00 81.94 212 THR A N 1
ATOM 1637 C CA . THR A 1 212 ? -23.210 -8.222 70.668 1.00 81.94 212 THR A CA 1
ATOM 1638 C C . THR A 1 212 ? -22.945 -7.469 69.363 1.00 81.94 212 THR A C 1
ATOM 1640 O O . THR A 1 212 ? -23.265 -6.291 69.229 1.00 81.94 212 THR A O 1
ATOM 1643 N N . LEU A 1 213 ? -22.379 -8.155 68.367 1.00 81.81 213 LEU A N 1
ATOM 1644 C CA . LEU A 1 213 ? -22.131 -7.563 67.054 1.00 81.81 213 LEU A CA 1
ATOM 1645 C C . LEU A 1 213 ? -23.433 -7.459 66.253 1.00 81.81 213 LEU A C 1
ATOM 1647 O O . LEU A 1 213 ? -24.080 -8.474 65.994 1.00 81.81 213 LEU A O 1
ATOM 1651 N N . ILE A 1 214 ? -23.743 -6.256 65.771 1.00 81.69 214 ILE A N 1
ATOM 1652 C CA . ILE A 1 214 ? -24.867 -5.994 64.867 1.00 81.69 214 ILE A CA 1
ATOM 1653 C C . ILE A 1 214 ? -24.309 -5.545 63.506 1.00 81.69 214 ILE A C 1
ATOM 1655 O O . ILE A 1 214 ? -23.958 -4.377 63.339 1.00 81.69 214 ILE A O 1
ATOM 1659 N N . PRO A 1 215 ? -24.169 -6.453 62.523 1.00 78.50 215 PRO A N 1
ATOM 1660 C CA . PRO A 1 215 ? -23.769 -6.085 61.173 1.00 78.50 215 PRO A CA 1
ATOM 1661 C C . PRO A 1 215 ? -24.988 -5.645 60.351 1.00 78.50 215 PRO A C 1
ATOM 1663 O O . PRO A 1 215 ? -25.974 -6.372 60.249 1.00 78.50 215 PRO A O 1
ATOM 1666 N N . GLY A 1 216 ? -24.895 -4.474 59.723 1.00 78.19 216 GLY A N 1
ATOM 1667 C CA . GLY A 1 216 ? -25.898 -3.963 58.789 1.00 78.19 216 GLY A CA 1
ATOM 1668 C C . GLY A 1 216 ? -25.348 -3.844 57.370 1.00 78.19 216 GLY A C 1
ATOM 1669 O O . GLY A 1 216 ? -24.156 -3.619 57.166 1.00 78.19 216 GLY A O 1
ATOM 1670 N N . PHE A 1 217 ? -26.225 -3.978 56.380 1.00 80.88 217 PHE A N 1
ATOM 1671 C CA . PHE A 1 217 ? -25.954 -3.616 54.991 1.00 80.88 217 PHE A CA 1
ATOM 1672 C C . PHE A 1 217 ? -27.231 -3.031 54.382 1.00 80.88 217 PHE A C 1
ATOM 1674 O O . PHE A 1 217 ? -28.337 -3.400 54.774 1.00 80.88 217 PHE A O 1
ATOM 1681 N N . VAL A 1 218 ? -27.076 -2.121 53.423 1.00 79.44 218 VAL A N 1
ATOM 1682 C CA . VAL A 1 218 ? -28.191 -1.543 52.666 1.00 79.44 218 VAL A CA 1
ATOM 1683 C C . VAL A 1 218 ? -28.179 -2.153 51.272 1.00 79.44 218 VAL A C 1
ATOM 1685 O O . VAL A 1 218 ? -27.129 -2.230 50.633 1.00 79.44 218 VAL A O 1
ATOM 1688 N N . ILE A 1 219 ? -29.341 -2.606 50.806 1.00 75.94 219 ILE A N 1
ATOM 1689 C CA . ILE A 1 219 ? -29.542 -3.029 49.420 1.00 75.94 219 ILE A CA 1
ATOM 1690 C C . ILE A 1 219 ? -30.495 -2.041 48.775 1.00 75.94 219 ILE A C 1
ATOM 1692 O O . ILE A 1 219 ? -31.629 -1.907 49.221 1.00 75.94 219 ILE A O 1
ATOM 1696 N N . ASP A 1 220 ? -30.028 -1.404 47.708 1.00 69.12 220 ASP A N 1
ATOM 1697 C CA . ASP A 1 220 ? -30.799 -0.444 46.924 1.00 69.12 220 ASP A CA 1
ATOM 1698 C C . ASP A 1 220 ? -30.984 -0.929 45.471 1.00 69.12 220 ASP A C 1
ATOM 1700 O O . ASP A 1 220 ? -30.289 -1.846 45.001 1.00 69.12 220 ASP A O 1
ATOM 1704 N N . GLY A 1 221 ? -31.928 -0.324 44.753 1.00 70.94 221 GLY A N 1
ATOM 1705 C CA . GLY A 1 221 ? -32.256 -0.570 43.350 1.00 70.94 221 GLY A CA 1
ATOM 1706 C C . GLY A 1 221 ? -33.540 -1.377 43.124 1.00 70.94 221 GLY A C 1
ATOM 1707 O O . GLY A 1 221 ? -34.025 -2.084 44.003 1.00 70.94 221 GLY A O 1
ATOM 1708 N N . ALA A 1 222 ? -34.072 -1.289 41.902 1.00 68.56 222 ALA A N 1
ATOM 1709 C CA . ALA A 1 222 ? -35.344 -1.901 41.524 1.00 68.56 222 ALA A CA 1
ATOM 1710 C C . ALA A 1 222 ? -35.266 -3.434 41.361 1.00 68.56 222 ALA A C 1
ATOM 1712 O O . ALA A 1 222 ? -34.268 -3.978 40.881 1.00 68.56 222 ALA A O 1
ATOM 1713 N N . GLY A 1 223 ? -36.363 -4.114 41.710 1.00 74.31 223 GLY A N 1
ATOM 1714 C CA . GLY A 1 223 ? -36.567 -5.553 41.515 1.00 74.31 223 GLY A CA 1
ATOM 1715 C C . GLY A 1 223 ? -36.110 -6.444 42.686 1.00 74.31 223 GLY A C 1
ATOM 1716 O O . GLY A 1 223 ? -35.272 -6.044 43.496 1.00 74.31 223 GLY A O 1
ATOM 1717 N N . PRO A 1 224 ? -36.653 -7.673 42.794 1.00 73.56 224 PRO A N 1
ATOM 1718 C CA . PRO A 1 224 ? -36.309 -8.603 43.867 1.00 73.56 224 PRO A CA 1
ATOM 1719 C C . PRO A 1 224 ? -34.858 -9.093 43.747 1.00 73.56 224 PRO A C 1
ATOM 1721 O O . PRO A 1 224 ? -34.414 -9.533 42.684 1.00 73.56 224 PRO A O 1
ATOM 1724 N N . LYS A 1 225 ? -34.117 -9.064 44.860 1.00 73.88 225 LYS A N 1
ATOM 1725 C CA . LYS A 1 225 ? -32.702 -9.465 44.929 1.00 73.88 225 LYS A CA 1
ATOM 1726 C C . LYS A 1 225 ? -32.543 -10.686 45.829 1.00 73.88 225 LYS A C 1
ATOM 1728 O O . LYS A 1 225 ? -32.961 -10.678 46.982 1.00 73.88 225 LYS A O 1
ATOM 1733 N N . ARG A 1 226 ? -31.918 -11.744 45.302 1.00 76.12 226 ARG A N 1
ATOM 1734 C CA . ARG A 1 226 ? -31.556 -12.937 46.083 1.00 76.12 226 ARG A CA 1
ATOM 1735 C C . ARG A 1 226 ? -30.192 -12.728 46.725 1.00 76.12 226 ARG A C 1
ATOM 1737 O O . ARG A 1 226 ? -29.223 -12.459 46.020 1.00 76.12 226 ARG A O 1
ATOM 1744 N N . VAL A 1 227 ? -30.125 -12.885 48.042 1.00 77.12 227 VAL A N 1
ATOM 1745 C CA . VAL A 1 227 ? -28.910 -12.676 48.836 1.00 77.12 227 VAL A CA 1
ATOM 1746 C C . VAL A 1 227 ? -28.640 -13.928 49.659 1.00 77.12 227 VAL A C 1
ATOM 1748 O O . VAL A 1 227 ? -29.561 -14.501 50.236 1.00 77.12 227 VAL A O 1
ATOM 1751 N N . LEU A 1 228 ? -27.376 -14.344 49.723 1.00 78.81 228 LEU A N 1
ATOM 1752 C CA . LEU A 1 228 ? -26.914 -15.343 50.681 1.00 78.81 228 LEU A CA 1
ATOM 1753 C C . LEU A 1 228 ? -26.160 -14.633 51.801 1.00 78.81 228 LEU A C 1
ATOM 1755 O O . LEU A 1 228 ? -25.163 -13.960 51.551 1.00 78.81 228 LEU A O 1
ATOM 1759 N N . LEU A 1 229 ? -26.618 -14.820 53.034 1.00 79.12 229 LEU A N 1
ATOM 1760 C CA . LEU A 1 229 ? -26.008 -14.234 54.222 1.00 79.12 229 LEU A CA 1
ATOM 1761 C C . LEU A 1 229 ? -25.377 -15.357 55.036 1.00 79.12 229 LEU A C 1
ATOM 1763 O O . LEU A 1 229 ? -26.037 -16.337 55.377 1.00 79.12 229 LEU A O 1
ATOM 1767 N N . ARG A 1 230 ? -24.072 -15.244 55.297 1.00 78.50 230 ARG A N 1
ATOM 1768 C CA . ARG A 1 230 ? -23.289 -16.289 55.961 1.00 78.50 230 ARG A CA 1
ATOM 1769 C C . ARG A 1 230 ? -22.479 -15.703 57.112 1.00 78.50 230 ARG A C 1
ATOM 1771 O O . ARG A 1 230 ? -21.550 -14.937 56.883 1.00 78.50 230 ARG A O 1
ATOM 1778 N N . GLY A 1 231 ? -22.778 -16.138 58.334 1.00 76.56 231 GLY A N 1
ATOM 1779 C CA . GLY A 1 231 ? -21.919 -15.930 59.500 1.00 76.56 231 GLY A CA 1
ATOM 1780 C C . GLY A 1 231 ? -20.921 -17.079 59.656 1.00 76.56 231 GLY A C 1
ATOM 1781 O O . GLY A 1 231 ? -21.303 -18.246 59.578 1.00 76.56 231 GLY A O 1
ATOM 1782 N N . VAL A 1 232 ? -19.637 -16.772 59.868 1.00 71.94 232 VAL A N 1
ATOM 1783 C CA . VAL A 1 232 ? -18.599 -17.776 60.162 1.00 71.94 232 VAL A CA 1
ATOM 1784 C C . VAL A 1 232 ? -17.794 -17.322 61.377 1.00 71.94 232 VAL A C 1
ATOM 1786 O O . VAL A 1 232 ? -17.048 -16.351 61.298 1.00 71.94 232 VAL A O 1
ATOM 1789 N N . GLY A 1 233 ? -17.919 -18.044 62.492 1.00 67.88 233 GLY A N 1
ATOM 1790 C CA . GLY A 1 233 ? -17.137 -17.830 63.712 1.00 67.88 233 GLY A CA 1
ATOM 1791 C C . GLY A 1 233 ? -16.299 -19.061 64.065 1.00 67.88 233 GLY A C 1
ATOM 1792 O O . GLY A 1 233 ? -16.694 -20.191 63.780 1.00 67.88 233 GLY A O 1
ATOM 1793 N N . ARG A 1 234 ? -15.131 -18.866 64.690 1.00 60.06 234 ARG A N 1
ATOM 1794 C CA . ARG A 1 234 ? -14.356 -19.973 65.277 1.00 60.06 234 ARG A CA 1
ATOM 1795 C C . ARG A 1 234 ? -14.976 -20.360 66.621 1.00 60.06 234 ARG A C 1
ATOM 1797 O O . ARG A 1 234 ? -14.861 -19.611 67.583 1.00 60.06 234 ARG A O 1
ATOM 1804 N N . ALA A 1 235 ? -15.559 -21.553 66.712 1.00 54.97 235 ALA A N 1
ATOM 1805 C CA . ALA A 1 235 ? -15.877 -22.174 67.994 1.00 54.97 235 ALA A CA 1
ATOM 1806 C C . ALA A 1 235 ? -14.608 -22.838 68.553 1.00 54.97 235 ALA A C 1
ATOM 1808 O O . ALA A 1 235 ? -14.356 -24.017 68.327 1.00 54.97 235 ALA A O 1
ATOM 1809 N N . SER A 1 236 ? -13.754 -22.072 69.232 1.00 47.09 236 SER A N 1
ATOM 1810 C CA . SER A 1 236 ? -12.587 -22.619 69.935 1.00 47.09 236 SER A CA 1
ATOM 1811 C C . SER A 1 236 ? -12.681 -22.337 71.430 1.00 47.09 236 SER A C 1
ATOM 1813 O O . SER A 1 236 ? -11.899 -21.546 71.946 1.00 47.09 236 SER A O 1
ATOM 1815 N N . ARG A 1 237 ? -13.675 -22.947 72.092 1.00 47.19 237 ARG A N 1
ATOM 1816 C CA . ARG A 1 237 ? -13.694 -23.396 73.504 1.00 47.19 237 ARG A CA 1
ATOM 1817 C C . ARG A 1 237 ? -15.105 -23.897 73.878 1.00 47.19 237 ARG A C 1
ATOM 1819 O O . ARG A 1 237 ? -16.068 -23.367 73.328 1.00 47.19 237 ARG A O 1
ATOM 1826 N N . PRO A 1 238 ? -15.261 -24.876 74.794 1.00 44.41 238 PRO A N 1
ATOM 1827 C CA . PRO A 1 238 ? -16.552 -25.519 75.078 1.00 44.41 238 PRO A CA 1
ATOM 1828 C C . PRO A 1 238 ? -17.621 -24.654 75.773 1.00 44.41 238 PRO A C 1
ATOM 1830 O O . PRO A 1 238 ? -18.632 -25.208 76.188 1.00 44.41 238 PRO A O 1
ATOM 1833 N N . SER A 1 239 ? -17.437 -23.340 75.946 1.00 50.59 239 SER A N 1
ATOM 1834 C CA . SER A 1 239 ? -18.206 -22.607 76.964 1.00 50.59 239 SER A CA 1
ATOM 1835 C C . SER A 1 239 ? -18.692 -21.187 76.643 1.00 50.59 239 SER A C 1
ATOM 1837 O O . SER A 1 239 ? -19.056 -20.506 77.592 1.00 50.59 239 SER A O 1
ATOM 1839 N N . VAL A 1 240 ? -18.791 -20.704 75.388 1.00 49.75 240 VAL A N 1
ATOM 1840 C CA . VAL A 1 240 ? -19.392 -19.349 75.182 1.00 49.75 240 VAL A CA 1
ATOM 1841 C C . VAL A 1 240 ? -20.444 -19.179 74.073 1.00 49.75 240 VAL A C 1
ATOM 1843 O O . VAL A 1 240 ? -21.236 -18.258 74.182 1.00 49.75 240 VAL A O 1
ATOM 1846 N N . LEU A 1 241 ? -20.611 -20.051 73.074 1.00 47.84 241 LEU A N 1
ATOM 1847 C CA . LEU A 1 241 ? -21.771 -19.932 72.160 1.00 47.84 241 LEU A CA 1
ATOM 1848 C C . LEU A 1 241 ? -22.292 -21.313 71.768 1.00 47.84 241 LEU A C 1
ATOM 1850 O O . LEU A 1 241 ? -21.916 -21.878 70.738 1.00 47.84 241 LEU A O 1
ATOM 1854 N N . ARG A 1 242 ? -23.152 -21.888 72.613 1.00 44.75 242 ARG A N 1
ATOM 1855 C CA . ARG A 1 242 ? -23.914 -23.083 72.246 1.00 44.75 242 ARG A CA 1
ATOM 1856 C C . ARG A 1 242 ? -24.973 -22.635 71.234 1.00 44.75 242 ARG A C 1
ATOM 1858 O O . ARG A 1 242 ? -25.935 -21.993 71.620 1.00 44.75 242 ARG A O 1
ATOM 1865 N N . ALA A 1 243 ? -24.745 -22.952 69.958 1.00 52.62 243 ALA A N 1
ATOM 1866 C CA . ALA A 1 243 ? -25.591 -22.585 68.816 1.00 52.62 243 ALA A CA 1
ATOM 1867 C C . ALA A 1 243 ? -25.712 -21.060 68.577 1.00 52.62 243 ALA A C 1
ATOM 1869 O O . ALA A 1 243 ? -26.686 -20.451 69.012 1.00 52.62 243 ALA A O 1
ATOM 1870 N N . PRO A 1 244 ? -24.762 -20.420 67.863 1.00 57.88 244 PRO A N 1
ATOM 1871 C CA . PRO A 1 244 ? -24.979 -19.054 67.394 1.00 57.88 244 PRO A CA 1
ATOM 1872 C C . PRO A 1 244 ? -26.232 -19.014 66.508 1.00 57.88 244 PRO A C 1
ATOM 1874 O O . PRO A 1 244 ? -26.287 -19.682 65.474 1.00 57.88 244 PRO A O 1
ATOM 1877 N N . SER A 1 245 ? -27.239 -18.251 66.923 1.00 59.22 245 SER A N 1
ATOM 1878 C CA . SER A 1 245 ? -28.429 -17.970 66.128 1.00 59.22 245 SER A CA 1
ATOM 1879 C C . SER A 1 245 ? -28.237 -16.652 65.377 1.00 59.22 245 SER A C 1
ATOM 1881 O O . SER A 1 245 ? -27.753 -15.662 65.921 1.00 59.22 245 SER A O 1
ATOM 1883 N N . LEU A 1 246 ? -28.590 -16.646 64.093 1.00 61.00 246 LEU A N 1
ATOM 1884 C CA . LEU A 1 246 ? -28.727 -15.422 63.309 1.00 61.00 246 LEU A CA 1
ATOM 1885 C C . LEU A 1 246 ? -30.176 -14.960 63.451 1.00 61.00 246 LEU A C 1
ATOM 1887 O O . LEU A 1 246 ? -31.079 -15.581 62.892 1.00 61.00 246 LEU A O 1
ATOM 1891 N N . ALA A 1 247 ? -30.387 -13.903 64.230 1.00 62.31 247 ALA A N 1
ATOM 1892 C CA . ALA A 1 247 ? -31.671 -13.225 64.329 1.00 62.31 247 ALA A CA 1
ATOM 1893 C C . ALA A 1 247 ? -31.713 -12.057 63.335 1.00 62.31 247 ALA A C 1
ATOM 1895 O O . ALA A 1 247 ? -30.717 -11.358 63.148 1.00 62.31 247 ALA A O 1
ATOM 1896 N N . TRP A 1 248 ? -32.863 -11.871 62.691 1.00 59.53 248 TRP A N 1
ATOM 1897 C CA . TRP A 1 248 ? -33.085 -10.831 61.690 1.00 59.53 248 TRP A CA 1
ATOM 1898 C C . TRP A 1 248 ? -34.066 -9.800 62.231 1.00 59.53 248 TRP A C 1
ATOM 1900 O O . TRP A 1 248 ? -35.154 -10.160 62.676 1.00 59.53 248 TRP A O 1
ATOM 1910 N N . SER A 1 249 ? -33.700 -8.526 62.149 1.00 60.66 249 SER A N 1
ATOM 1911 C CA . SER A 1 249 ? -34.576 -7.394 62.442 1.00 60.66 249 SER A CA 1
ATOM 1912 C C . SER A 1 249 ? -34.652 -6.498 61.207 1.00 60.66 249 SER A C 1
ATOM 1914 O O . SER A 1 249 ? -33.638 -5.999 60.722 1.00 60.66 249 SER A O 1
ATOM 1916 N N . SER A 1 250 ? -35.859 -6.329 60.659 1.00 57.09 250 SER A N 1
ATOM 1917 C CA . SER A 1 250 ? -36.105 -5.366 59.584 1.00 57.09 250 SER A CA 1
ATOM 1918 C C . SER A 1 250 ? -36.523 -4.034 60.189 1.00 57.09 250 SER A C 1
ATOM 1920 O O . SER A 1 250 ? -37.447 -3.991 60.997 1.00 57.09 250 SER A O 1
ATOM 1922 N N . LEU A 1 251 ? -35.878 -2.948 59.768 1.00 54.12 251 LEU A N 1
ATOM 1923 C CA . LEU A 1 251 ? -36.292 -1.584 60.113 1.00 54.12 251 LEU A CA 1
ATOM 1924 C C . LEU A 1 251 ? -37.324 -1.015 59.117 1.00 54.12 251 LEU A C 1
ATOM 1926 O O . LEU A 1 251 ? -37.858 0.063 59.352 1.00 54.12 251 LEU A O 1
ATOM 1930 N N . PHE A 1 252 ? -37.640 -1.739 58.030 1.00 51.12 252 PHE A N 1
ATOM 1931 C CA . PHE A 1 252 ? -38.590 -1.306 56.995 1.00 51.12 252 PHE A CA 1
ATOM 1932 C C . PHE A 1 252 ? -39.614 -2.404 56.655 1.00 51.12 252 PHE A C 1
ATOM 1934 O O . PHE A 1 252 ? -39.273 -3.576 56.487 1.00 51.12 252 PHE A O 1
ATOM 1941 N N . ALA A 1 253 ? -40.887 -2.025 56.535 1.00 45.69 253 ALA A N 1
ATOM 1942 C CA . ALA A 1 253 ? -42.045 -2.929 56.523 1.00 45.69 253 ALA A CA 1
ATOM 1943 C C . ALA A 1 253 ? -42.237 -3.799 55.254 1.00 45.69 253 ALA A C 1
ATOM 1945 O O . ALA A 1 253 ? -43.224 -4.520 55.165 1.00 45.69 253 ALA A O 1
ATOM 1946 N N . ALA A 1 254 ? -41.328 -3.763 54.272 1.00 45.47 254 ALA A N 1
ATOM 1947 C CA . ALA A 1 254 ? -41.572 -4.330 52.936 1.00 45.47 254 ALA A CA 1
ATOM 1948 C C . ALA A 1 254 ? -40.706 -5.550 52.546 1.00 45.47 254 ALA A C 1
ATOM 1950 O O . ALA A 1 254 ? -40.750 -5.985 51.397 1.00 45.47 254 ALA A O 1
ATOM 1951 N N . ALA A 1 255 ? -39.916 -6.128 53.457 1.00 46.06 255 ALA A N 1
ATOM 1952 C CA . ALA A 1 255 ? -39.088 -7.298 53.145 1.00 46.06 255 ALA A CA 1
ATOM 1953 C C . ALA A 1 255 ? -39.778 -8.613 53.554 1.00 46.06 255 ALA A C 1
ATOM 1955 O O . ALA A 1 255 ? -39.748 -9.002 54.719 1.00 46.06 255 ALA A O 1
ATOM 1956 N N . THR A 1 256 ? -40.370 -9.337 52.598 1.00 46.44 256 THR A N 1
ATOM 1957 C CA . THR A 1 256 ? -40.782 -10.737 52.807 1.00 46.44 256 THR A CA 1
ATOM 1958 C C . THR A 1 256 ? -39.554 -11.642 52.690 1.00 46.44 256 THR A C 1
ATOM 1960 O O . THR A 1 256 ? -38.920 -11.698 51.637 1.00 46.44 256 THR A O 1
ATOM 1963 N N . VAL A 1 257 ? -39.199 -12.353 53.764 1.00 48.00 257 VAL A N 1
ATOM 1964 C CA . VAL A 1 257 ? -38.016 -13.229 53.817 1.00 48.00 257 VAL A CA 1
ATOM 1965 C C . VAL A 1 257 ? -38.458 -14.676 54.018 1.00 48.00 257 VAL A C 1
ATOM 1967 O O . VAL A 1 257 ? -39.070 -15.005 55.029 1.00 48.00 257 VAL A O 1
ATOM 1970 N N . ALA A 1 258 ? -38.120 -15.554 53.072 1.00 43.91 258 ALA A N 1
ATOM 1971 C CA . ALA A 1 258 ? -38.232 -17.000 53.248 1.00 43.91 258 ALA A CA 1
ATOM 1972 C C . ALA A 1 258 ? -36.924 -17.535 53.855 1.00 43.91 258 ALA A C 1
ATOM 1974 O O . ALA A 1 258 ? -35.853 -17.370 53.265 1.00 43.91 258 ALA A O 1
ATOM 1975 N N . SER A 1 259 ? -36.992 -18.158 55.033 1.00 42.91 259 SER A N 1
ATOM 1976 C CA . SER A 1 259 ? -35.850 -18.845 55.637 1.00 42.91 259 SER A CA 1
ATOM 1977 C C . SER A 1 259 ? -35.721 -20.259 55.063 1.00 42.91 259 SER A C 1
ATOM 1979 O O . SER A 1 259 ? -36.703 -20.983 54.915 1.00 42.91 259 SER A O 1
ATOM 1981 N N . LEU A 1 260 ? -34.496 -20.664 54.724 1.00 39.66 260 LEU A N 1
ATOM 1982 C CA . LEU A 1 260 ? -34.173 -22.066 54.453 1.00 39.66 260 LEU A CA 1
ATOM 1983 C C . LEU A 1 260 ? -33.644 -22.714 55.743 1.00 39.66 260 LEU A C 1
ATOM 1985 O O . LEU A 1 260 ? -32.956 -22.039 56.516 1.00 39.66 260 LEU A O 1
ATOM 1989 N N . PRO A 1 261 ? -33.927 -24.006 55.986 1.00 33.62 261 PRO A N 1
ATOM 1990 C CA . PRO A 1 261 ? -33.398 -24.714 57.144 1.00 33.62 261 PRO A CA 1
ATOM 1991 C C . PRO A 1 261 ? -31.859 -24.770 57.109 1.00 33.62 261 PRO A C 1
ATOM 1993 O O . PRO A 1 261 ? -31.254 -24.734 56.031 1.00 33.62 261 PRO A O 1
ATOM 1996 N N . PRO A 1 262 ? -31.198 -24.861 58.278 1.00 38.22 262 PRO A N 1
ATOM 1997 C CA . PRO A 1 262 ? -29.745 -24.917 58.354 1.00 38.22 262 PRO A CA 1
ATOM 1998 C C . PRO A 1 262 ? -29.204 -26.142 57.608 1.00 38.22 262 PRO A C 1
ATOM 2000 O O . PRO A 1 262 ? -29.663 -27.266 57.807 1.00 38.22 262 PRO A O 1
ATOM 2003 N N . ILE A 1 263 ? -28.181 -25.932 56.777 1.00 37.94 263 ILE A N 1
ATOM 2004 C CA . ILE A 1 263 ? -27.411 -27.028 56.184 1.00 37.94 263 ILE A CA 1
ATOM 2005 C C . ILE A 1 263 ? -26.627 -27.691 57.320 1.00 37.94 263 ILE A C 1
ATOM 2007 O O . ILE A 1 263 ? -25.744 -27.070 57.918 1.00 37.94 263 ILE A O 1
ATOM 2011 N N . ALA A 1 264 ? -26.970 -28.943 57.628 1.00 32.91 264 ALA A N 1
ATOM 2012 C CA . ALA A 1 264 ? -26.256 -29.760 58.598 1.00 32.91 264 ALA A CA 1
ATOM 2013 C C . ALA A 1 264 ? -24.759 -29.808 58.256 1.00 32.91 264 ALA A C 1
ATOM 2015 O O . ALA A 1 264 ? -24.374 -29.954 57.093 1.00 32.91 264 ALA A O 1
ATOM 2016 N N . ALA A 1 265 ? -23.908 -29.675 59.274 1.00 38.19 265 ALA A N 1
ATOM 2017 C CA . ALA A 1 265 ? -22.468 -29.810 59.123 1.00 38.19 265 ALA A CA 1
ATOM 2018 C C . ALA A 1 265 ? -22.148 -31.182 58.507 1.00 38.19 265 ALA A C 1
ATOM 2020 O O . ALA A 1 265 ? -22.362 -32.218 59.135 1.00 38.19 265 ALA A O 1
ATOM 2021 N N . GLY A 1 266 ? -21.667 -31.180 57.262 1.00 34.75 266 GLY A N 1
ATOM 2022 C CA . GLY A 1 266 ? -21.259 -32.393 56.567 1.00 34.75 266 GLY A CA 1
ATOM 2023 C C . GLY A 1 266 ? -20.202 -33.153 57.367 1.00 34.75 266 GLY A C 1
ATOM 2024 O O . GLY A 1 266 ? -19.236 -32.572 57.865 1.00 34.75 266 GLY A O 1
ATOM 2025 N N . THR A 1 267 ? -20.405 -34.461 57.487 1.00 33.94 267 THR A N 1
ATOM 2026 C CA . THR A 1 267 ? -19.476 -35.423 58.084 1.00 33.94 267 THR A CA 1
ATOM 2027 C C . THR A 1 267 ? -18.081 -35.262 57.460 1.00 33.94 267 THR A C 1
ATOM 2029 O O . THR A 1 267 ? -17.978 -35.115 56.238 1.00 33.94 267 THR A O 1
ATOM 2032 N N . PRO A 1 268 ? -16.983 -35.287 58.238 1.00 37.50 268 PRO A N 1
ATOM 2033 C CA . PRO A 1 268 ? -15.651 -35.174 57.660 1.00 37.50 268 PRO A CA 1
ATOM 2034 C C . PRO A 1 268 ? -15.357 -36.393 56.777 1.00 37.50 268 PRO A C 1
ATOM 2036 O O . PRO A 1 268 ? -15.530 -37.538 57.196 1.00 37.50 268 PRO A O 1
ATOM 2039 N N . ALA A 1 269 ? -14.891 -36.141 55.551 1.00 35.72 269 ALA A N 1
ATOM 2040 C CA . ALA A 1 269 ? -14.470 -37.179 54.615 1.00 35.72 269 ALA A CA 1
ATOM 2041 C C . ALA A 1 269 ? -13.401 -38.105 55.241 1.00 35.72 269 ALA A C 1
ATOM 2043 O O . ALA A 1 269 ? -12.525 -37.627 55.974 1.00 35.72 269 ALA A O 1
ATOM 2044 N N . PRO A 1 270 ? -13.413 -39.420 54.947 1.00 35.03 270 PRO A N 1
ATOM 2045 C CA . PRO A 1 270 ? -12.470 -40.349 55.549 1.00 35.03 270 PRO A CA 1
ATOM 2046 C C . PRO A 1 270 ? -11.034 -40.027 55.118 1.00 35.03 270 PRO A C 1
ATOM 2048 O O . PRO A 1 270 ? -10.713 -39.887 53.934 1.00 35.03 270 PRO A O 1
ATOM 2051 N N . ARG A 1 271 ? -10.138 -39.937 56.109 1.00 39.25 271 ARG A N 1
ATOM 2052 C CA . ARG A 1 271 ? -8.690 -39.788 55.917 1.00 39.25 271 ARG A CA 1
ATOM 2053 C C . ARG A 1 271 ? -8.151 -40.955 55.083 1.00 39.25 271 ARG A C 1
ATOM 2055 O O . ARG A 1 271 ? -7.999 -42.069 55.583 1.00 39.25 271 ARG A O 1
ATOM 2062 N N . ARG A 1 272 ? -7.769 -40.690 53.829 1.00 32.72 272 ARG A N 1
ATOM 2063 C CA . ARG A 1 272 ? -6.956 -41.614 53.021 1.00 32.72 272 ARG A CA 1
ATOM 2064 C C . ARG A 1 272 ? -5.611 -41.852 53.719 1.00 32.72 272 ARG A C 1
ATOM 2066 O O . ARG A 1 272 ? -4.743 -40.980 53.735 1.00 32.72 272 ARG A O 1
ATOM 2073 N N . ARG A 1 273 ? -5.419 -43.055 54.273 1.00 35.38 273 ARG A N 1
ATOM 2074 C CA . ARG A 1 273 ? -4.103 -43.570 54.681 1.00 35.38 273 ARG A CA 1
ATOM 2075 C C . ARG A 1 273 ? -3.174 -43.553 53.462 1.00 35.38 273 ARG A C 1
ATOM 2077 O O . ARG A 1 273 ? -3.385 -44.296 52.507 1.00 35.38 273 ARG A O 1
ATOM 2084 N N . ARG A 1 274 ? -2.119 -42.733 53.499 1.00 34.62 274 ARG A N 1
ATOM 2085 C CA . ARG A 1 274 ? -0.990 -42.847 52.565 1.00 34.62 274 ARG A CA 1
ATOM 2086 C C . ARG A 1 274 ? -0.264 -44.166 52.844 1.00 34.62 274 ARG A C 1
ATOM 2088 O O . ARG A 1 274 ? 0.532 -44.249 53.776 1.00 34.62 274 ARG A O 1
ATOM 2095 N N . ARG A 1 275 ? -0.520 -45.198 52.036 1.00 33.19 275 ARG A N 1
ATOM 2096 C CA . ARG A 1 275 ? 0.398 -46.337 51.913 1.00 33.19 275 ARG A CA 1
ATOM 2097 C C . ARG A 1 275 ? 1.669 -45.832 51.226 1.00 33.19 275 ARG A C 1
ATOM 2099 O O . ARG A 1 275 ? 1.624 -45.398 50.081 1.00 33.19 275 ARG A O 1
ATOM 2106 N N . ARG A 1 276 ? 2.797 -45.864 51.939 1.00 36.09 276 ARG A N 1
ATOM 2107 C CA . ARG A 1 276 ? 4.131 -45.750 51.336 1.00 36.09 276 ARG A CA 1
ATOM 2108 C C . ARG A 1 276 ? 4.420 -47.063 50.605 1.00 36.09 276 ARG A C 1
ATOM 2110 O O . ARG A 1 276 ? 4.606 -48.082 51.262 1.00 36.09 276 ARG A O 1
ATOM 2117 N N . SER A 1 277 ? 4.462 -47.046 49.276 1.00 32.16 277 SER A N 1
ATOM 2118 C CA . SER A 1 277 ? 5.054 -48.129 48.487 1.00 32.16 277 SER A CA 1
ATOM 2119 C C . SER A 1 277 ? 6.479 -47.745 48.092 1.00 32.16 277 SER A C 1
ATOM 2121 O O . SER A 1 277 ? 6.731 -46.717 47.467 1.00 32.16 277 SER A O 1
ATOM 2123 N N . ARG A 1 278 ? 7.402 -48.587 48.543 1.00 32.31 278 ARG A N 1
ATOM 2124 C CA . ARG A 1 278 ? 8.853 -48.554 48.369 1.00 32.31 278 ARG A CA 1
ATOM 2125 C C . ARG A 1 278 ? 9.188 -48.722 46.879 1.00 32.31 278 ARG A C 1
ATOM 2127 O O . ARG A 1 278 ? 8.832 -49.738 46.293 1.00 32.31 278 ARG A O 1
ATOM 2134 N N . VAL A 1 279 ? 9.861 -47.744 46.274 1.00 31.02 279 VAL A N 1
ATOM 2135 C CA . VAL A 1 279 ? 10.394 -47.847 44.905 1.00 31.02 279 VAL A CA 1
ATOM 2136 C C . VAL A 1 279 ? 11.655 -48.710 44.947 1.00 31.02 279 VAL A C 1
ATOM 2138 O O . VAL A 1 279 ? 12.617 -48.369 45.636 1.00 31.02 279 VAL A O 1
ATOM 2141 N N . ARG A 1 280 ? 11.646 -49.838 44.231 1.00 31.80 280 ARG A N 1
ATOM 2142 C CA . ARG A 1 280 ? 12.827 -50.675 43.988 1.00 31.80 280 ARG A CA 1
ATOM 2143 C C . ARG A 1 280 ? 13.362 -50.334 42.592 1.00 31.80 280 ARG A C 1
ATOM 2145 O O . ARG A 1 280 ? 12.609 -50.371 41.627 1.00 31.80 280 ARG A O 1
ATOM 2152 N N . ARG A 1 281 ? 14.643 -49.957 42.514 1.00 34.00 281 ARG A N 1
ATOM 2153 C CA . ARG A 1 281 ? 15.395 -49.738 41.266 1.00 34.00 281 ARG A CA 1
ATOM 2154 C C . ARG A 1 281 ? 15.658 -51.072 40.556 1.00 34.00 281 ARG A C 1
ATOM 2156 O O . ARG A 1 281 ? 16.003 -52.044 41.223 1.00 34.00 281 ARG A O 1
ATOM 2163 N N . GLY A 1 282 ? 15.588 -51.062 39.227 1.00 28.16 282 GLY A N 1
ATOM 2164 C CA . GLY A 1 282 ? 16.097 -52.105 38.332 1.00 28.16 282 GLY A CA 1
ATOM 2165 C C . GLY A 1 282 ? 15.999 -51.645 36.873 1.00 28.16 282 GLY A C 1
ATOM 2166 O O . GLY A 1 282 ? 14.898 -51.409 36.389 1.00 28.16 282 GLY A O 1
ATOM 2167 N N . SER A 1 283 ? 17.151 -51.450 36.227 1.00 29.80 283 SER A N 1
ATOM 2168 C CA . SER A 1 283 ? 17.333 -51.003 34.831 1.00 29.80 283 SER A CA 1
ATOM 2169 C C . SER A 1 283 ? 17.360 -52.211 33.841 1.00 29.80 283 SER A C 1
ATOM 2171 O O . SER A 1 283 ? 16.959 -53.298 34.249 1.00 29.80 283 SER A O 1
ATOM 2173 N N . PRO A 1 284 ? 17.762 -52.088 32.549 1.00 47.69 284 PRO A N 1
ATOM 2174 C CA . PRO A 1 284 ? 16.834 -52.155 31.411 1.00 47.69 284 PRO A CA 1
ATOM 2175 C C . PRO A 1 284 ? 17.176 -53.237 30.354 1.00 47.69 284 PRO A C 1
ATOM 2177 O O . PRO A 1 284 ? 18.313 -53.681 30.253 1.00 47.69 284 PRO A O 1
ATOM 2180 N N . ALA A 1 285 ? 16.215 -53.605 29.499 1.00 27.38 285 ALA A N 1
ATOM 2181 C CA . ALA A 1 285 ? 16.396 -54.327 28.220 1.00 27.38 285 ALA A CA 1
ATOM 2182 C C . ALA A 1 285 ? 15.013 -54.466 27.549 1.00 27.38 285 ALA A C 1
ATOM 2184 O O . ALA A 1 285 ? 14.019 -54.470 28.263 1.00 27.38 285 ALA A O 1
ATOM 2185 N N . ARG A 1 286 ? 14.791 -54.666 26.249 1.00 27.92 286 ARG A N 1
ATOM 2186 C CA . ARG A 1 286 ? 15.507 -54.587 24.964 1.00 27.92 286 ARG A CA 1
ATOM 2187 C C . ARG A 1 286 ? 14.372 -54.646 23.913 1.00 27.92 286 ARG A C 1
ATOM 2189 O O . ARG A 1 286 ? 13.318 -55.213 24.190 1.00 27.92 286 ARG A O 1
ATOM 2196 N N . PHE A 1 287 ? 14.597 -54.093 22.722 1.00 29.17 287 PHE A N 1
ATOM 2197 C CA . PHE A 1 287 ? 13.748 -54.295 21.535 1.00 29.17 287 PHE A CA 1
ATOM 2198 C C . PHE A 1 287 ? 13.621 -55.788 21.163 1.00 29.17 287 PHE A C 1
ATOM 2200 O O . PHE A 1 287 ? 14.474 -56.592 21.550 1.00 29.17 287 PHE A O 1
ATOM 2207 N N . PRO A 1 288 ? 12.648 -56.134 20.303 1.00 36.34 288 PRO A N 1
ATOM 2208 C CA . PRO A 1 288 ? 13.091 -56.474 18.951 1.00 36.34 288 PRO A CA 1
ATOM 2209 C C . PRO A 1 288 ? 12.264 -55.850 17.819 1.00 36.34 288 PRO A C 1
ATOM 2211 O O . PRO A 1 288 ? 11.085 -55.531 17.939 1.00 36.34 288 PRO A O 1
ATOM 2214 N N . SER A 1 289 ? 12.973 -55.708 16.703 1.00 29.22 289 SER A N 1
ATOM 2215 C CA . SER A 1 289 ? 12.543 -55.402 15.345 1.00 29.22 289 SER A CA 1
ATOM 2216 C C . SER A 1 289 ? 12.255 -56.679 14.539 1.00 29.22 289 SER A C 1
ATOM 2218 O O . SER A 1 289 ? 12.770 -57.745 14.878 1.00 29.22 289 SER A O 1
ATOM 2220 N N . ARG A 1 290 ? 11.513 -56.540 13.427 1.00 28.06 290 ARG A N 1
ATOM 2221 C CA . ARG A 1 290 ? 11.758 -57.105 12.067 1.00 28.06 290 ARG A CA 1
ATOM 2222 C C . ARG A 1 290 ? 10.531 -56.801 11.181 1.00 28.06 290 ARG A C 1
ATOM 2224 O O . ARG A 1 290 ? 9.418 -56.981 11.650 1.00 28.06 290 ARG A O 1
ATOM 2231 N N . ALA A 1 291 ? 10.661 -56.095 10.045 1.00 28.52 291 ALA A N 1
ATOM 2232 C CA . ALA A 1 291 ? 11.166 -56.502 8.706 1.00 28.52 291 ALA A CA 1
ATOM 2233 C C . ALA A 1 291 ? 10.214 -57.512 8.026 1.00 28.52 291 ALA A C 1
ATOM 2235 O O . ALA A 1 291 ? 9.801 -58.455 8.684 1.00 28.52 291 ALA A O 1
ATOM 2236 N N . ALA A 1 292 ? 9.780 -57.385 6.767 1.00 28.66 292 ALA A N 1
ATOM 2237 C CA . ALA A 1 292 ? 10.471 -57.225 5.471 1.00 28.66 292 ALA A CA 1
ATOM 2238 C C . ALA A 1 292 ? 9.363 -57.050 4.380 1.00 28.66 292 ALA A C 1
ATOM 2240 O O . ALA A 1 292 ? 8.196 -57.209 4.718 1.00 28.66 292 ALA A O 1
ATOM 2241 N N . ALA A 1 293 ? 9.525 -56.832 3.072 1.00 26.58 293 ALA A N 1
ATOM 2242 C CA . ALA A 1 293 ? 10.538 -56.397 2.105 1.00 26.58 293 ALA A CA 1
ATOM 2243 C C . ALA A 1 293 ? 9.775 -56.240 0.761 1.00 26.58 293 ALA A C 1
ATOM 2245 O O . ALA A 1 293 ? 8.726 -56.854 0.576 1.00 26.58 293 ALA A O 1
ATOM 2246 N N . GLY A 1 294 ? 10.307 -55.468 -0.189 1.00 23.83 294 GLY A N 1
ATOM 2247 C CA . GLY A 1 294 ? 9.749 -55.3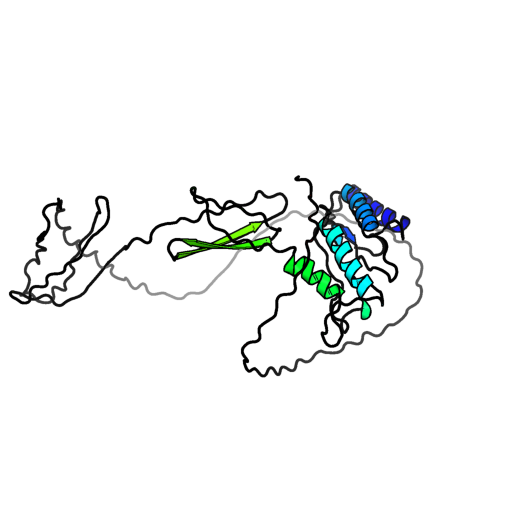57 -1.541 1.00 23.83 294 GLY A CA 1
ATOM 2248 C C . GLY A 1 294 ? 10.632 -54.502 -2.443 1.00 23.83 294 GLY A C 1
ATOM 2249 O O . GLY A 1 294 ? 10.454 -53.294 -2.535 1.00 23.83 294 GLY A O 1
ATOM 2250 N N . THR A 1 295 ? 11.621 -55.145 -3.055 1.00 23.81 295 THR A N 1
ATOM 2251 C CA . THR A 1 295 ? 12.625 -54.581 -3.965 1.00 23.81 295 THR A CA 1
ATOM 2252 C C . THR A 1 295 ? 12.141 -54.694 -5.411 1.00 23.81 295 THR A C 1
ATOM 2254 O O . THR A 1 295 ? 11.754 -55.786 -5.813 1.00 23.81 295 THR A O 1
ATOM 2257 N N . VAL A 1 296 ? 12.279 -53.641 -6.227 1.00 25.66 296 VAL A N 1
ATOM 2258 C CA . VAL A 1 296 ? 12.431 -53.766 -7.691 1.00 25.66 296 VAL A CA 1
ATOM 2259 C C . VAL A 1 296 ? 13.521 -52.799 -8.168 1.00 25.66 296 VAL A C 1
ATOM 2261 O O . VAL A 1 296 ? 13.519 -51.617 -7.835 1.00 25.66 296 VAL A O 1
ATOM 2264 N N . ARG A 1 297 ? 14.472 -53.351 -8.929 1.00 23.08 297 ARG A N 1
ATOM 2265 C CA . ARG A 1 297 ? 15.563 -52.701 -9.671 1.00 23.08 297 ARG A CA 1
ATOM 2266 C C . ARG A 1 297 ? 15.180 -52.621 -11.156 1.00 23.08 297 ARG A C 1
ATOM 2268 O O . ARG A 1 297 ? 14.697 -53.612 -11.688 1.00 23.08 297 ARG A O 1
ATOM 2275 N N . SER A 1 298 ? 15.519 -51.523 -11.829 1.00 25.05 298 SER A N 1
ATOM 2276 C CA . SER A 1 298 ? 15.991 -51.460 -13.234 1.00 25.05 298 SER A CA 1
ATOM 2277 C C . SER A 1 298 ? 16.639 -50.069 -13.426 1.00 25.05 298 SER A C 1
ATOM 2279 O O . SER A 1 298 ? 16.075 -49.085 -12.966 1.00 25.05 298 SER A O 1
ATOM 2281 N N . SER A 1 299 ? 17.947 -49.897 -13.660 1.00 24.77 299 SER A N 1
ATOM 2282 C CA . SER A 1 299 ? 18.791 -50.057 -14.868 1.00 24.77 299 SER A CA 1
ATOM 2283 C C . SER A 1 299 ? 18.491 -49.089 -16.042 1.00 24.77 299 SER A C 1
ATOM 2285 O O . SER A 1 299 ? 17.482 -49.223 -16.718 1.00 24.77 299 SER A O 1
ATOM 2287 N N . PHE A 1 300 ? 19.447 -48.156 -16.216 1.00 24.08 300 PHE A N 1
ATOM 2288 C CA . PHE A 1 300 ? 19.804 -47.131 -17.239 1.00 24.08 300 PHE A CA 1
ATOM 2289 C C . PHE A 1 300 ? 19.709 -47.529 -18.741 1.00 24.08 300 PHE A C 1
ATOM 2291 O O . PHE A 1 300 ? 19.605 -48.731 -18.989 1.00 24.08 300 PHE A O 1
ATOM 2298 N N . PRO A 1 301 ? 19.746 -46.595 -19.746 1.00 29.05 301 PRO A N 1
ATOM 2299 C CA . PRO A 1 301 ? 20.830 -45.614 -20.085 1.00 29.05 301 PRO A CA 1
ATOM 2300 C C . PRO A 1 301 ? 20.337 -44.158 -20.328 1.00 29.05 301 PRO A C 1
ATOM 2302 O O . PRO A 1 301 ? 19.167 -43.950 -20.610 1.00 29.05 301 PRO A O 1
ATOM 2305 N N . SER A 1 302 ? 21.064 -43.051 -20.105 1.00 24.62 302 SER A N 1
ATOM 2306 C CA . SER A 1 302 ? 22.415 -42.575 -20.497 1.00 24.62 302 SER A CA 1
ATOM 2307 C C . SER A 1 302 ? 22.592 -42.253 -21.992 1.00 24.62 302 SER A C 1
ATOM 2309 O O . SER A 1 302 ? 22.895 -43.168 -22.752 1.00 24.62 302 SER A O 1
ATOM 2311 N N . SER A 1 303 ? 22.503 -40.961 -22.375 1.00 28.64 303 SER A N 1
ATOM 2312 C CA . SER A 1 303 ? 23.342 -40.205 -23.363 1.00 28.64 303 SER A CA 1
ATOM 2313 C C . SER A 1 303 ? 22.563 -39.056 -24.051 1.00 28.64 303 SER A C 1
ATOM 2315 O O . SER A 1 303 ? 21.346 -39.151 -24.152 1.00 28.64 303 SER A O 1
ATOM 2317 N N . PRO A 1 304 ? 23.217 -38.037 -24.653 1.00 35.09 304 PRO A N 1
ATOM 2318 C CA . PRO A 1 304 ? 24.273 -37.182 -24.109 1.00 35.09 304 PRO A CA 1
ATOM 2319 C C . PRO A 1 304 ? 23.945 -35.671 -24.255 1.00 35.09 304 PRO A C 1
ATOM 2321 O O . PRO A 1 304 ? 23.121 -35.254 -25.064 1.00 35.09 304 PRO A O 1
ATOM 2324 N N . ALA A 1 305 ? 24.643 -34.834 -23.483 1.00 26.95 305 ALA A N 1
ATOM 2325 C CA . ALA A 1 305 ? 24.689 -33.383 -23.680 1.00 26.95 305 ALA A CA 1
ATOM 2326 C C . ALA A 1 305 ? 25.602 -33.008 -24.869 1.00 26.95 305 ALA A C 1
ATOM 2328 O O . ALA A 1 305 ? 26.616 -33.683 -25.069 1.00 26.95 305 ALA A O 1
ATOM 2329 N N . PRO A 1 306 ? 25.339 -31.908 -25.600 1.00 34.84 306 PRO A N 1
ATOM 2330 C CA . PRO A 1 306 ? 26.330 -31.307 -26.480 1.00 34.84 306 PRO A CA 1
ATOM 2331 C C . PRO A 1 306 ? 27.276 -30.383 -25.694 1.00 34.84 306 PRO A C 1
ATOM 2333 O O . PRO A 1 306 ? 26.868 -29.448 -25.006 1.00 34.84 306 PRO A O 1
ATOM 2336 N N . THR A 1 307 ? 28.569 -30.663 -25.815 1.00 28.48 307 THR A N 1
ATOM 2337 C CA . THR A 1 307 ? 29.701 -29.801 -25.465 1.00 28.48 307 THR A CA 1
ATOM 2338 C C . THR A 1 307 ? 29.930 -28.739 -26.541 1.00 28.48 307 THR A C 1
ATOM 2340 O O . THR A 1 307 ? 29.829 -29.055 -27.719 1.00 28.48 307 THR A O 1
ATOM 2343 N N . LEU A 1 308 ? 30.298 -27.517 -26.122 1.00 27.55 308 LEU A N 1
ATOM 2344 C CA . LEU A 1 308 ? 31.166 -26.497 -26.769 1.00 27.55 308 LEU A CA 1
ATOM 2345 C C . LEU A 1 308 ? 30.865 -25.153 -26.075 1.00 27.55 308 LEU A C 1
ATOM 2347 O O . LEU A 1 308 ? 29.704 -24.808 -25.931 1.00 27.55 308 LEU A O 1
ATOM 2351 N N . ARG A 1 309 ? 31.768 -24.272 -25.640 1.00 27.81 309 ARG A N 1
ATOM 2352 C CA . ARG A 1 309 ? 33.215 -24.163 -25.365 1.00 27.81 309 ARG A CA 1
ATOM 2353 C C . ARG A 1 309 ? 33.319 -22.840 -24.547 1.00 27.81 309 ARG A C 1
ATOM 2355 O O . ARG A 1 309 ? 32.422 -22.005 -24.648 1.00 27.81 309 ARG A O 1
ATOM 2362 N N . PRO A 1 310 ? 34.356 -22.607 -23.728 1.00 28.22 310 PRO A N 1
ATOM 2363 C CA . PRO A 1 310 ? 34.324 -21.584 -22.684 1.00 28.22 310 PRO A CA 1
ATOM 2364 C C . PRO A 1 310 ? 34.760 -20.203 -23.193 1.00 28.22 310 PRO A C 1
ATOM 2366 O O . PRO A 1 310 ? 35.791 -20.086 -23.857 1.00 28.22 310 PRO A O 1
ATOM 2369 N N . SER A 1 311 ? 34.055 -19.139 -22.795 1.00 31.42 311 SER A N 1
ATOM 2370 C CA . SER A 1 311 ? 34.541 -17.760 -22.923 1.00 31.42 311 SER A CA 1
ATOM 2371 C C . SER A 1 311 ? 34.845 -17.155 -21.550 1.00 31.42 311 SER A C 1
ATOM 2373 O O . SER A 1 311 ? 33.952 -16.842 -20.774 1.00 31.42 311 SER A O 1
ATOM 2375 N N . ARG A 1 312 ? 36.151 -17.014 -21.308 1.00 30.30 312 ARG A N 1
ATOM 2376 C CA . ARG A 1 312 ? 36.859 -15.982 -20.531 1.00 30.30 312 ARG A CA 1
ATOM 2377 C C . ARG A 1 312 ? 36.346 -15.615 -19.128 1.00 30.30 312 ARG A C 1
ATOM 2379 O O . ARG A 1 312 ? 35.362 -14.919 -18.931 1.00 30.30 312 ARG A O 1
ATOM 2386 N N . ARG A 1 313 ? 37.196 -15.992 -18.167 1.00 26.42 313 ARG A N 1
ATOM 2387 C CA . ARG A 1 313 ? 37.316 -15.465 -16.805 1.00 26.42 313 ARG A CA 1
ATOM 2388 C C . ARG A 1 313 ? 37.358 -13.931 -16.783 1.00 26.42 313 ARG A C 1
ATOM 2390 O O . ARG A 1 313 ? 38.213 -13.340 -17.438 1.00 26.42 313 ARG A O 1
ATOM 2397 N N . SER A 1 314 ? 36.576 -13.334 -15.892 1.00 28.56 314 SER A N 1
ATOM 2398 C CA . SER A 1 314 ? 36.926 -12.093 -15.202 1.00 28.56 314 SER A CA 1
ATOM 2399 C C . SER A 1 314 ? 36.754 -12.315 -13.698 1.00 28.56 314 SER A C 1
ATOM 2401 O O . SER A 1 314 ? 35.671 -12.519 -13.161 1.00 28.56 314 SER A O 1
ATOM 2403 N N . THR A 1 315 ? 37.895 -12.375 -13.026 1.00 25.69 315 THR A N 1
ATOM 2404 C CA . THR A 1 315 ? 38.064 -12.360 -11.575 1.00 25.69 315 THR A CA 1
ATOM 2405 C C . THR A 1 315 ? 37.574 -11.032 -11.009 1.00 25.69 315 THR A C 1
ATOM 2407 O O . THR A 1 315 ? 38.141 -9.994 -11.339 1.00 25.69 315 THR A O 1
ATOM 2410 N N . VAL A 1 316 ? 36.598 -11.061 -10.099 1.00 28.22 316 VAL A N 1
ATOM 2411 C CA . VAL A 1 316 ? 36.379 -9.972 -9.138 1.00 28.22 316 VAL A CA 1
ATOM 2412 C C . VAL A 1 316 ? 36.530 -10.550 -7.739 1.00 28.22 316 VAL A C 1
ATOM 2414 O O . VAL A 1 316 ? 35.870 -11.513 -7.350 1.00 28.22 316 VAL A O 1
ATOM 2417 N N . ALA A 1 317 ? 37.501 -9.990 -7.026 1.00 27.05 317 ALA A N 1
ATOM 2418 C CA . ALA A 1 317 ? 37.927 -10.400 -5.707 1.00 27.05 317 ALA A CA 1
ATOM 2419 C C . ALA A 1 317 ? 36.801 -10.239 -4.678 1.00 27.05 317 ALA A C 1
ATOM 2421 O O . ALA A 1 317 ? 36.195 -9.180 -4.524 1.00 27.05 317 ALA A O 1
ATOM 2422 N N . ARG A 1 318 ? 36.568 -11.315 -3.929 1.00 24.16 318 ARG A N 1
ATOM 2423 C CA . ARG A 1 318 ? 35.683 -11.372 -2.770 1.00 24.16 318 ARG A CA 1
ATOM 2424 C C . ARG A 1 318 ? 36.404 -10.727 -1.584 1.00 24.16 318 ARG A C 1
ATOM 2426 O O . ARG A 1 318 ? 37.201 -11.378 -0.917 1.00 24.16 318 ARG A O 1
ATOM 2433 N N . ALA A 1 319 ? 36.143 -9.450 -1.321 1.00 27.47 319 ALA A N 1
ATOM 2434 C CA . ALA A 1 319 ? 36.590 -8.799 -0.094 1.00 27.47 319 ALA A CA 1
ATOM 2435 C C . ALA A 1 319 ? 35.628 -9.152 1.052 1.00 27.47 319 ALA A C 1
ATOM 2437 O O . ALA A 1 319 ? 34.602 -8.511 1.259 1.00 27.47 319 ALA A O 1
ATOM 2438 N N . SER A 1 320 ? 35.960 -10.199 1.805 1.00 26.14 320 SER A N 1
ATOM 2439 C CA . SER A 1 320 ? 35.372 -10.461 3.117 1.00 26.14 320 SER A CA 1
ATOM 2440 C C . SER A 1 320 ? 35.919 -9.445 4.121 1.00 26.14 320 SER A C 1
ATOM 2442 O O . SER A 1 320 ? 37.082 -9.541 4.517 1.00 26.14 320 SER A O 1
ATOM 2444 N N . ARG A 1 321 ? 35.105 -8.478 4.558 1.00 26.81 321 ARG A N 1
ATOM 2445 C CA . ARG A 1 321 ? 35.401 -7.694 5.766 1.00 26.81 321 ARG A CA 1
ATOM 2446 C C . ARG A 1 321 ? 34.492 -8.143 6.900 1.00 26.81 321 ARG A C 1
ATOM 2448 O O . ARG A 1 321 ? 33.274 -8.034 6.842 1.00 26.81 321 ARG A O 1
ATOM 2455 N N . SER A 1 322 ? 35.147 -8.690 7.914 1.00 25.67 322 SER A N 1
ATOM 2456 C CA . SER A 1 322 ? 34.617 -9.086 9.210 1.00 25.67 322 SER A CA 1
ATOM 2457 C C . SER A 1 322 ? 34.032 -7.890 9.960 1.00 25.67 322 SER A C 1
ATOM 2459 O O . SER A 1 322 ? 34.718 -6.887 10.163 1.00 25.67 322 SER A O 1
ATOM 2461 N N . TRP A 1 323 ? 32.793 -8.033 10.419 1.00 24.28 323 TRP A N 1
ATOM 2462 C CA . TRP A 1 323 ? 32.126 -7.114 11.335 1.00 24.28 323 TRP A CA 1
ATOM 2463 C C . TRP A 1 323 ? 32.539 -7.447 12.779 1.00 24.28 323 TRP A C 1
ATOM 2465 O O . TRP A 1 323 ? 32.480 -8.607 13.189 1.00 24.28 323 TRP A O 1
ATOM 2475 N N . LYS A 1 324 ? 32.971 -6.443 13.550 1.00 25.97 324 LYS A N 1
ATOM 2476 C CA . LYS A 1 324 ? 33.054 -6.500 15.019 1.00 25.97 324 LYS A CA 1
ATOM 2477 C C . LYS A 1 324 ? 32.089 -5.452 15.588 1.00 25.97 324 LYS A C 1
ATOM 2479 O O . LYS A 1 324 ? 32.112 -4.325 15.095 1.00 25.97 324 LYS A O 1
ATOM 2484 N N . PRO A 1 325 ? 31.272 -5.777 16.604 1.00 28.86 325 PRO A N 1
ATOM 2485 C CA . PRO A 1 325 ? 30.379 -4.814 17.227 1.00 28.86 325 PRO A CA 1
ATOM 2486 C C . PRO A 1 325 ? 31.094 -4.107 18.385 1.00 28.86 325 PRO A C 1
ATOM 2488 O O . PRO A 1 325 ? 31.722 -4.755 19.222 1.00 28.86 325 PRO A O 1
ATOM 2491 N N . THR A 1 326 ? 30.945 -2.789 18.488 1.00 28.08 326 THR A N 1
ATOM 2492 C CA . THR A 1 326 ? 31.181 -2.063 19.742 1.00 28.08 326 THR A CA 1
ATOM 2493 C C . THR A 1 326 ? 29.954 -1.231 20.066 1.00 28.08 326 THR A C 1
ATOM 2495 O O . THR A 1 326 ? 29.653 -0.248 19.395 1.00 28.08 326 THR A O 1
ATOM 2498 N N . ASN A 1 327 ? 29.241 -1.683 21.098 1.00 26.62 327 ASN A N 1
ATOM 2499 C CA . ASN A 1 327 ? 28.186 -0.957 21.789 1.00 26.62 327 ASN A CA 1
ATOM 2500 C C . ASN A 1 327 ? 28.785 0.191 22.605 1.00 26.62 327 ASN A C 1
ATOM 2502 O O . ASN A 1 327 ? 29.706 -0.034 23.389 1.00 26.62 327 ASN A O 1
ATOM 2506 N N . SER A 1 328 ? 28.145 1.355 22.555 1.00 27.20 328 SER A N 1
ATOM 2507 C CA . SER A 1 328 ? 28.103 2.283 23.689 1.00 27.20 328 SER A CA 1
ATOM 2508 C C . SER A 1 328 ? 26.901 3.220 23.556 1.00 27.20 328 SER A C 1
ATOM 2510 O O . SER A 1 328 ? 26.958 4.297 22.974 1.00 27.20 328 SER A O 1
ATOM 2512 N N . ILE A 1 329 ? 25.785 2.769 24.128 1.00 27.39 329 ILE A N 1
ATOM 2513 C CA . ILE A 1 329 ? 24.614 3.582 24.464 1.00 27.39 329 ILE A CA 1
ATOM 2514 C C . ILE A 1 329 ? 24.935 4.344 25.760 1.00 27.39 329 ILE A C 1
ATOM 2516 O O . ILE A 1 329 ? 25.354 3.731 26.742 1.00 27.39 329 ILE A O 1
ATOM 2520 N N . LYS A 1 330 ? 24.680 5.658 25.796 1.00 27.56 330 LYS A N 1
ATOM 2521 C CA . LYS A 1 330 ? 24.466 6.426 27.038 1.00 27.56 330 LYS A CA 1
ATOM 2522 C C . LYS A 1 330 ? 23.176 7.262 26.920 1.00 27.56 330 LYS A C 1
ATOM 2524 O O . LYS A 1 330 ? 22.904 7.748 25.824 1.00 27.56 330 LYS A O 1
ATOM 2529 N N . PRO A 1 331 ? 22.373 7.419 27.996 1.00 29.83 331 PRO A N 1
ATOM 2530 C CA . PRO A 1 331 ? 21.018 7.973 27.909 1.00 29.83 331 PRO A CA 1
ATOM 2531 C C . PRO A 1 331 ? 20.863 9.435 28.394 1.00 29.83 331 PRO A C 1
ATOM 2533 O O . PRO A 1 331 ? 21.490 9.815 29.376 1.00 29.83 331 PRO A O 1
ATOM 2536 N N . ALA A 1 332 ? 19.896 10.134 27.764 1.00 29.97 332 ALA A N 1
ATOM 2537 C CA . ALA A 1 332 ? 18.970 11.187 28.260 1.00 29.97 332 ALA A CA 1
ATOM 2538 C C . ALA A 1 332 ? 19.556 12.547 28.764 1.00 29.97 332 ALA A C 1
ATOM 2540 O O . ALA A 1 332 ? 20.715 12.585 29.160 1.00 29.97 332 ALA A O 1
ATOM 2541 N N . PRO A 1 333 ? 18.797 13.680 28.757 1.00 30.64 333 PRO A N 1
ATOM 2542 C CA . PRO A 1 333 ? 17.521 13.822 29.471 1.00 30.64 333 PRO A CA 1
ATOM 2543 C C . PRO A 1 333 ? 16.379 14.559 28.734 1.00 30.64 333 PRO A C 1
ATOM 2545 O O . PRO A 1 333 ? 16.508 15.095 27.639 1.00 30.64 333 PRO A O 1
ATOM 2548 N N . ARG A 1 334 ? 15.220 14.518 29.401 1.00 27.53 334 ARG A N 1
ATOM 2549 C CA . ARG A 1 334 ? 13.906 15.073 29.054 1.00 27.53 334 ARG A CA 1
ATOM 2550 C C . ARG A 1 334 ? 13.913 16.607 29.004 1.00 27.53 334 ARG A C 1
ATOM 2552 O O . ARG A 1 334 ? 14.516 17.239 29.863 1.00 27.53 334 ARG A O 1
ATOM 2559 N N . GLY A 1 335 ? 13.128 17.177 28.091 1.00 24.84 335 GLY A N 1
ATOM 2560 C CA . GLY A 1 335 ? 12.793 18.601 28.041 1.00 24.84 335 GLY A CA 1
ATOM 2561 C C . GLY A 1 335 ? 11.400 18.799 27.445 1.00 24.84 335 GLY A C 1
ATOM 2562 O O . GLY A 1 335 ? 11.079 18.236 26.405 1.00 24.84 335 GLY A O 1
ATOM 2563 N N . CYS A 1 336 ? 10.563 19.526 28.174 1.00 22.52 336 CYS A N 1
ATOM 2564 C CA . CYS A 1 336 ? 9.135 19.726 27.965 1.00 22.52 336 CYS A CA 1
ATOM 2565 C C . CYS A 1 336 ? 8.855 20.851 26.950 1.00 22.52 336 CYS A C 1
ATOM 2567 O O . CYS A 1 336 ? 9.535 21.868 26.991 1.00 22.52 336 CYS A O 1
ATOM 2569 N N . GLY A 1 337 ? 7.802 20.680 26.138 1.00 23.03 337 GLY A N 1
ATOM 2570 C CA . GLY A 1 337 ? 6.960 21.747 25.575 1.00 23.03 337 GLY A CA 1
ATOM 2571 C C . GLY A 1 337 ? 7.532 22.611 24.445 1.00 23.03 337 GLY A C 1
ATOM 2572 O O . GLY A 1 337 ? 8.504 23.318 24.644 1.00 23.03 337 GLY A O 1
ATOM 2573 N N . ILE A 1 338 ? 6.842 22.639 23.297 1.00 25.70 338 ILE A N 1
ATOM 2574 C CA . ILE A 1 338 ? 6.556 23.852 22.504 1.00 25.70 338 ILE A CA 1
ATOM 2575 C C . ILE A 1 338 ? 5.371 23.550 21.571 1.00 25.70 338 ILE A C 1
ATOM 2577 O O . ILE A 1 338 ? 5.300 22.507 20.920 1.00 25.70 338 ILE A O 1
ATOM 2581 N N . SER A 1 339 ? 4.427 24.488 21.556 1.00 25.42 339 SER A N 1
ATOM 2582 C CA . SER A 1 339 ? 3.237 24.544 20.714 1.00 25.42 339 SER A CA 1
ATOM 2583 C C . SER A 1 339 ? 3.581 24.665 19.225 1.00 25.42 339 SER A C 1
ATOM 2585 O O . SER A 1 339 ? 4.587 25.269 18.850 1.00 25.42 339 SER A O 1
ATOM 2587 N N . ARG A 1 340 ? 2.712 24.154 18.342 1.00 27.02 340 ARG A N 1
ATOM 2588 C CA . ARG A 1 340 ? 2.729 24.540 16.925 1.00 27.02 340 ARG A CA 1
ATOM 2589 C C . ARG A 1 340 ? 1.381 25.079 16.474 1.00 27.02 340 ARG A C 1
ATOM 2591 O O . ARG A 1 340 ? 0.336 24.475 16.693 1.00 27.02 340 ARG A O 1
ATOM 2598 N N . ARG A 1 341 ? 1.489 26.258 15.858 1.00 24.44 341 ARG A N 1
ATOM 2599 C CA . ARG A 1 341 ? 0.463 27.050 15.187 1.00 24.44 341 ARG A CA 1
ATOM 2600 C C . ARG A 1 341 ? -0.242 26.252 14.097 1.00 24.44 341 ARG A C 1
ATOM 2602 O O . ARG A 1 341 ? 0.385 25.492 13.363 1.00 24.44 341 ARG A O 1
ATOM 2609 N N . ALA A 1 342 ? -1.532 26.535 13.975 1.00 26.28 342 ALA A N 1
ATOM 2610 C CA . ALA A 1 342 ? -2.355 26.207 12.831 1.00 26.28 342 ALA A CA 1
ATOM 2611 C C . ALA A 1 342 ? -1.792 26.852 11.553 1.00 26.28 342 ALA A C 1
ATOM 2613 O O . ALA A 1 342 ? -1.544 28.056 11.522 1.00 26.28 342 ALA A O 1
ATOM 2614 N N . HIS A 1 343 ? -1.645 26.051 10.498 1.00 27.38 343 HIS A N 1
ATOM 2615 C CA . HIS A 1 343 ? -1.637 26.538 9.124 1.00 27.38 343 HIS A CA 1
ATOM 2616 C C . HIS A 1 343 ? -2.907 26.032 8.445 1.00 27.38 343 HIS A C 1
ATOM 2618 O O . HIS A 1 343 ? -3.161 24.829 8.380 1.00 27.38 343 HIS A O 1
ATOM 2624 N N . ALA A 1 344 ? -3.718 26.984 7.989 1.00 26.62 344 ALA A N 1
ATOM 2625 C CA . ALA A 1 344 ? -4.907 26.750 7.194 1.00 26.62 344 ALA A CA 1
ATOM 2626 C C . ALA A 1 344 ? -4.519 26.083 5.867 1.00 26.62 344 ALA A C 1
ATOM 2628 O O . ALA A 1 344 ? -3.700 26.615 5.119 1.00 26.62 344 ALA A O 1
ATOM 2629 N N . SER A 1 345 ? -5.116 24.930 5.577 1.00 30.53 345 SER A N 1
ATOM 2630 C CA . SER A 1 345 ? -5.124 24.328 4.244 1.00 30.53 345 SER A CA 1
ATOM 2631 C C . SER A 1 345 ? -6.523 24.503 3.655 1.00 30.53 345 SER A C 1
ATOM 2633 O O . SER A 1 345 ? -7.523 24.136 4.272 1.00 30.53 345 SER A O 1
ATOM 2635 N N . GLY A 1 346 ? -6.585 25.141 2.485 1.00 25.02 346 GLY A N 1
ATOM 2636 C CA . GLY A 1 346 ? -7.801 25.280 1.685 1.00 25.02 346 GLY A CA 1
ATOM 2637 C C . GLY A 1 346 ? -8.327 23.924 1.189 1.00 25.02 346 GLY A C 1
ATOM 2638 O O . GLY A 1 346 ? -7.650 22.902 1.321 1.00 25.02 346 GLY A O 1
ATOM 2639 N N . PRO A 1 347 ? -9.551 23.884 0.639 1.00 26.94 347 PRO A N 1
ATOM 2640 C CA . PRO A 1 347 ? -10.306 22.647 0.506 1.00 26.94 347 PRO A CA 1
ATOM 2641 C C . PRO A 1 347 ? -9.711 21.725 -0.565 1.00 26.94 347 PRO A C 1
ATOM 2643 O O . PRO A 1 347 ? -9.707 22.040 -1.755 1.00 26.94 347 PRO A O 1
ATOM 2646 N N . ALA A 1 348 ? -9.263 20.542 -0.140 1.00 28.69 348 ALA A N 1
ATOM 2647 C CA . ALA A 1 348 ? -8.943 19.440 -1.036 1.00 28.69 348 ALA A CA 1
ATOM 2648 C C . ALA A 1 348 ? -10.214 18.996 -1.782 1.00 28.69 348 ALA A C 1
ATOM 2650 O O . ALA A 1 348 ? -11.217 18.615 -1.169 1.00 28.69 348 ALA A O 1
ATOM 2651 N N . ARG A 1 349 ? -10.175 19.051 -3.119 1.00 25.39 349 ARG A N 1
ATOM 2652 C CA . ARG A 1 349 ? -11.232 18.526 -3.992 1.00 25.39 349 ARG A CA 1
ATOM 2653 C C . ARG A 1 349 ? -11.365 17.020 -3.749 1.00 25.39 349 ARG A C 1
ATOM 2655 O O . ARG A 1 349 ? -10.445 16.256 -4.025 1.00 25.39 349 ARG A O 1
ATOM 2662 N N . ARG A 1 350 ? -12.509 16.598 -3.205 1.00 26.12 350 ARG A N 1
ATOM 2663 C CA . ARG A 1 350 ? -12.867 15.183 -3.042 1.00 26.12 350 ARG A CA 1
ATOM 2664 C C . ARG A 1 350 ? -13.236 14.598 -4.401 1.00 26.12 350 ARG A C 1
ATOM 2666 O O . ARG A 1 350 ? -14.259 14.975 -4.965 1.00 26.12 350 ARG A O 1
ATOM 2673 N N . TRP A 1 351 ? -12.452 13.639 -4.872 1.00 26.47 351 TRP A N 1
ATOM 2674 C CA . TRP A 1 351 ? -12.864 12.742 -5.946 1.00 26.47 351 TRP A CA 1
ATOM 2675 C C . TRP A 1 351 ? -13.722 11.622 -5.344 1.00 26.47 351 TRP A C 1
ATOM 2677 O O . TRP A 1 351 ? -13.319 10.962 -4.384 1.00 26.47 351 TRP A O 1
ATOM 2687 N N . ARG A 1 352 ? -14.954 11.471 -5.845 1.00 22.41 352 ARG A N 1
ATOM 2688 C CA . ARG A 1 352 ? -15.830 10.334 -5.530 1.00 22.41 352 ARG A CA 1
ATOM 2689 C C . ARG A 1 352 ? -15.321 9.126 -6.307 1.00 22.41 352 ARG A C 1
ATOM 2691 O O . ARG A 1 352 ? -15.268 9.181 -7.530 1.00 22.41 352 ARG A O 1
ATOM 2698 N N . PHE A 1 353 ? -15.001 8.051 -5.601 1.00 35.22 353 PHE A N 1
ATOM 2699 C CA . PHE A 1 353 ? -14.886 6.730 -6.207 1.00 35.22 353 PHE A CA 1
ATOM 2700 C C . PHE A 1 353 ? -16.292 6.115 -6.319 1.00 35.22 353 PHE A C 1
ATOM 2702 O O . PHE A 1 353 ? -17.093 6.325 -5.400 1.00 35.22 353 PHE A O 1
ATOM 2709 N N . PRO A 1 354 ? -16.620 5.419 -7.421 1.00 23.64 354 PRO A N 1
ATOM 2710 C CA . PRO A 1 354 ? -17.835 4.621 -7.509 1.00 23.64 354 PRO A CA 1
ATOM 2711 C C . PRO A 1 354 ? -17.725 3.416 -6.568 1.00 23.64 354 PRO A C 1
ATOM 2713 O O . PRO A 1 354 ? -16.677 2.779 -6.485 1.00 23.64 354 PRO A O 1
ATOM 2716 N N . ASP A 1 355 ? -18.802 3.149 -5.832 1.00 29.94 355 ASP A N 1
ATOM 2717 C CA . ASP A 1 355 ? -18.920 1.982 -4.964 1.00 29.94 355 ASP A CA 1
ATOM 2718 C C . ASP A 1 355 ? -18.930 0.701 -5.819 1.00 29.94 355 ASP A C 1
ATOM 2720 O O . ASP A 1 355 ? -19.692 0.603 -6.785 1.00 29.94 355 ASP A O 1
ATOM 2724 N N . SER A 1 356 ? -18.095 -0.271 -5.450 1.00 32.25 356 SER A N 1
ATOM 2725 C CA . SER A 1 356 ? -18.149 -1.664 -5.913 1.00 32.25 356 SER A CA 1
ATOM 2726 C C . SER A 1 356 ? -18.160 -2.597 -4.717 1.00 32.25 356 SER A C 1
ATOM 2728 O O . SER A 1 356 ? -17.227 -2.444 -3.888 1.00 32.25 356 SER A O 1
#